Protein AF-E3RZQ3-F1 (afdb_monomer_lite)

Structure (mmCIF, N/CA/C/O backbone):
data_AF-E3RZQ3-F1
#
_entry.id   AF-E3RZQ3-F1
#
loop_
_atom_site.group_PDB
_atom_site.id
_atom_site.type_symbol
_atom_site.label_atom_id
_atom_site.label_alt_id
_atom_site.label_comp_id
_atom_site.label_asym_id
_ato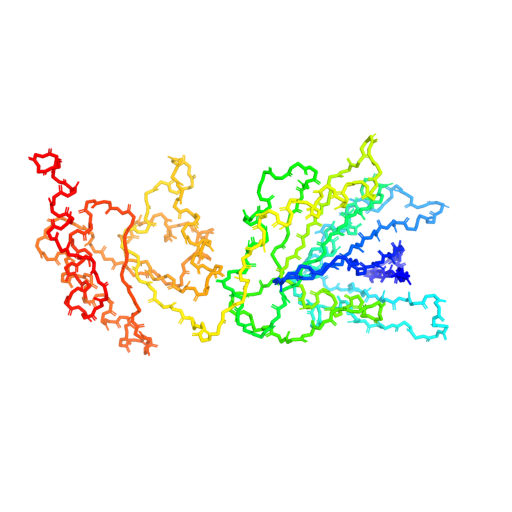m_site.label_entity_id
_atom_site.label_seq_id
_atom_site.pdbx_PDB_ins_code
_atom_site.Cartn_x
_atom_site.Cartn_y
_atom_site.Cartn_z
_atom_site.occupancy
_atom_site.B_iso_or_equiv
_atom_site.auth_seq_id
_atom_site.auth_comp_id
_atom_site.auth_asym_id
_atom_site.auth_atom_id
_atom_site.pdbx_PDB_model_num
ATOM 1 N N . MET A 1 1 ? 20.494 10.652 -20.363 1.00 71.50 1 MET A N 1
ATOM 2 C CA . MET A 1 1 ? 21.302 9.491 -20.793 1.00 71.50 1 MET A CA 1
ATOM 3 C C . MET A 1 1 ? 20.509 8.240 -20.470 1.00 71.50 1 MET A C 1
ATOM 5 O O . MET A 1 1 ? 19.997 8.151 -19.359 1.00 71.50 1 MET A O 1
ATOM 9 N N . SER A 1 2 ? 20.346 7.348 -21.443 1.00 83.44 2 SER A N 1
ATOM 10 C CA . SER A 1 2 ? 19.665 6.059 -21.289 1.00 83.44 2 SER A CA 1
ATOM 11 C C . SER A 1 2 ? 20.692 4.941 -21.147 1.00 83.44 2 SER A C 1
ATOM 13 O O . SER A 1 2 ? 21.721 4.982 -21.816 1.00 83.44 2 SER A O 1
ATOM 15 N N . ARG A 1 3 ? 20.403 3.944 -20.314 1.00 88.06 3 ARG A N 1
ATOM 16 C CA . ARG A 1 3 ? 21.183 2.709 -20.178 1.00 88.06 3 ARG A CA 1
ATOM 17 C C . ARG A 1 3 ? 20.438 1.558 -20.833 1.00 88.06 3 ARG A C 1
ATOM 19 O O . ARG A 1 3 ? 19.211 1.581 -20.873 1.00 88.06 3 ARG A O 1
ATOM 26 N N . THR A 1 4 ? 21.170 0.568 -21.330 1.00 88.69 4 THR A N 1
ATOM 27 C CA . THR A 1 4 ? 20.594 -0.645 -21.919 1.00 88.69 4 THR A CA 1
ATOM 28 C C . THR A 1 4 ? 21.254 -1.869 -21.310 1.00 88.69 4 THR A C 1
ATOM 30 O O . THR A 1 4 ? 22.459 -1.873 -21.102 1.00 88.69 4 THR A O 1
ATOM 33 N N . ALA A 1 5 ? 20.468 -2.903 -21.043 1.00 88.31 5 ALA A N 1
ATOM 34 C CA . ALA A 1 5 ? 20.941 -4.215 -20.632 1.00 88.31 5 ALA A CA 1
ATOM 35 C C . ALA A 1 5 ? 20.107 -5.303 -21.316 1.00 88.31 5 ALA A C 1
ATOM 37 O O . ALA A 1 5 ? 19.123 -5.016 -22.009 1.00 88.31 5 ALA A O 1
ATOM 38 N N . GLN A 1 6 ? 20.497 -6.555 -21.117 1.00 88.00 6 GLN A N 1
ATOM 39 C CA . GLN A 1 6 ? 19.713 -7.716 -21.501 1.00 88.00 6 GLN A CA 1
ATOM 40 C C . GLN A 1 6 ? 19.250 -8.465 -20.256 1.00 88.00 6 GLN A C 1
ATOM 42 O O . GLN A 1 6 ? 20.025 -8.713 -19.334 1.00 88.00 6 GLN A O 1
ATOM 47 N N . ILE A 1 7 ? 17.966 -8.807 -20.231 1.00 84.75 7 ILE A N 1
ATOM 48 C CA . ILE A 1 7 ? 17.411 -9.753 -19.273 1.00 84.75 7 ILE A CA 1
ATOM 49 C C . ILE A 1 7 ? 17.451 -11.116 -19.940 1.00 84.75 7 ILE A C 1
ATOM 51 O O . ILE A 1 7 ? 16.900 -11.286 -21.028 1.00 84.75 7 ILE A O 1
ATOM 55 N N . VAL A 1 8 ? 18.084 -12.075 -19.276 1.00 83.25 8 VAL A N 1
ATOM 56 C CA . VAL A 1 8 ? 18.101 -13.471 -19.705 1.00 83.25 8 VAL A CA 1
ATOM 57 C C . VAL A 1 8 ? 17.352 -14.292 -18.670 1.00 83.25 8 VAL A C 1
ATOM 59 O O . VAL A 1 8 ? 17.696 -14.263 -17.488 1.00 83.25 8 VAL A O 1
ATOM 62 N N . CYS A 1 9 ? 16.314 -14.988 -19.123 1.00 79.75 9 CYS A N 1
ATOM 63 C CA . CYS A 1 9 ? 15.542 -15.933 -18.329 1.00 79.75 9 CYS A CA 1
ATOM 64 C C . CYS A 1 9 ? 15.899 -17.342 -18.795 1.00 79.75 9 CYS A C 1
ATOM 66 O O . CYS A 1 9 ? 15.771 -17.638 -19.986 1.00 79.75 9 CYS A O 1
ATOM 68 N N . ARG A 1 10 ? 16.365 -18.180 -17.868 1.00 77.31 10 ARG A N 1
ATOM 69 C CA . ARG A 1 10 ? 16.630 -19.602 -18.115 1.00 77.31 10 ARG A CA 1
ATOM 70 C C . ARG A 1 10 ? 15.656 -20.441 -17.315 1.00 77.31 10 ARG A C 1
ATOM 72 O O . ARG A 1 10 ? 15.513 -20.206 -16.115 1.00 77.31 10 ARG A O 1
ATOM 79 N N . GLU A 1 11 ? 15.032 -21.393 -17.989 1.00 69.62 11 GLU A N 1
ATOM 80 C CA . GLU A 1 11 ? 14.136 -22.383 -17.405 1.00 69.62 11 GLU A CA 1
ATOM 81 C C . GLU A 1 11 ? 14.826 -23.753 -17.454 1.00 69.62 11 GLU A C 1
ATOM 83 O O . GLU A 1 11 ? 15.178 -24.247 -18.532 1.00 69.62 11 GLU A O 1
ATOM 88 N N . GLU A 1 12 ? 15.076 -24.340 -16.280 1.00 62.81 12 GLU A N 1
ATOM 89 C CA . GLU A 1 12 ? 15.579 -25.712 -16.166 1.00 62.81 12 GLU A CA 1
ATOM 90 C C . GLU A 1 12 ? 14.448 -26.688 -16.517 1.00 62.81 12 GLU A C 1
ATOM 92 O O . GLU A 1 12 ? 13.476 -26.828 -15.780 1.00 62.81 12 GLU A O 1
ATOM 97 N N . GLY A 1 13 ? 14.555 -27.344 -17.674 1.00 55.25 13 GLY A N 1
ATOM 98 C CA . GLY A 1 13 ? 13.592 -28.353 -18.106 1.00 55.25 13 GLY A CA 1
ATOM 99 C C . GLY A 1 13 ? 13.975 -29.752 -17.625 1.00 55.25 13 GLY A C 1
ATOM 100 O O . GLY A 1 13 ? 15.068 -30.226 -17.931 1.00 55.25 13 GLY A O 1
ATOM 101 N N . ASP A 1 14 ? 13.039 -30.463 -16.991 1.00 52.28 14 ASP A N 1
ATOM 102 C CA . ASP A 1 14 ? 13.239 -31.829 -16.470 1.00 52.28 14 ASP A CA 1
ATOM 103 C C . ASP A 1 14 ? 13.495 -32.902 -17.555 1.00 52.28 14 ASP A C 1
ATOM 105 O O . ASP A 1 14 ? 13.777 -34.058 -17.238 1.00 52.28 14 ASP A O 1
ATOM 109 N N . SER A 1 15 ? 13.393 -32.576 -18.852 1.00 53.06 15 SER A N 1
ATOM 110 C CA . SER A 1 15 ? 13.615 -33.564 -19.931 1.00 53.06 15 SER A CA 1
ATOM 111 C C . SER A 1 15 ? 13.873 -33.025 -21.352 1.00 53.06 15 SER A C 1
ATOM 113 O O . SER A 1 15 ? 14.179 -33.827 -22.235 1.00 53.06 15 SER A O 1
ATOM 115 N N . HIS A 1 16 ? 13.813 -31.708 -21.609 1.00 47.91 16 HIS A N 1
ATOM 116 C CA . HIS A 1 16 ? 13.865 -31.148 -22.979 1.00 47.91 16 HIS A CA 1
ATOM 117 C C . HIS A 1 16 ? 14.953 -30.090 -23.260 1.00 47.91 16 HIS A C 1
ATOM 119 O O . HIS A 1 16 ? 14.947 -29.475 -24.325 1.00 47.91 16 HIS A O 1
ATOM 125 N N . GLY A 1 17 ? 15.949 -29.950 -22.382 1.00 58.25 17 GLY A N 1
ATOM 126 C CA . GLY A 1 17 ? 17.032 -28.971 -22.541 1.00 58.25 17 GLY A CA 1
ATOM 127 C C . GLY A 1 17 ? 16.666 -27.588 -21.993 1.00 58.25 17 GLY A C 1
ATOM 128 O O . GLY A 1 17 ? 15.492 -27.268 -21.821 1.00 58.25 17 GLY A O 1
ATOM 129 N N . GLU A 1 18 ? 17.684 -26.788 -21.668 1.00 63.03 18 GLU A N 1
ATOM 130 C CA . GLU A 1 18 ? 17.506 -25.432 -21.134 1.00 63.03 18 GLU A CA 1
ATOM 131 C C . GLU A 1 18 ? 16.805 -24.538 -22.166 1.00 63.03 18 GLU A C 1
ATOM 133 O O . GLU A 1 18 ? 17.290 -24.361 -23.288 1.00 63.03 18 GLU A O 1
ATOM 138 N N . ARG A 1 19 ? 15.667 -23.949 -21.781 1.00 69.81 19 ARG A N 1
ATOM 139 C CA . ARG A 1 19 ? 15.005 -22.909 -22.575 1.00 69.81 19 ARG A CA 1
ATOM 140 C C . ARG A 1 19 ? 15.522 -21.552 -22.124 1.00 69.81 19 ARG A C 1
ATOM 142 O O . ARG A 1 19 ? 15.459 -21.212 -20.944 1.00 69.81 19 ARG A O 1
ATOM 149 N N . GLU A 1 20 ? 16.028 -20.768 -23.072 1.00 78.12 20 GLU A N 1
ATOM 150 C CA . GLU A 1 20 ? 16.541 -19.425 -22.813 1.00 78.12 20 GLU A CA 1
ATOM 151 C C . GLU A 1 20 ? 15.721 -18.386 -23.578 1.00 78.12 20 GLU A C 1
ATOM 153 O O . GLU A 1 20 ? 15.581 -18.452 -24.799 1.00 78.12 20 GLU A O 1
ATOM 158 N N . SER A 1 21 ? 15.203 -17.402 -22.848 1.00 82.69 21 SER A N 1
ATOM 159 C CA . SER A 1 21 ? 14.505 -16.246 -23.409 1.00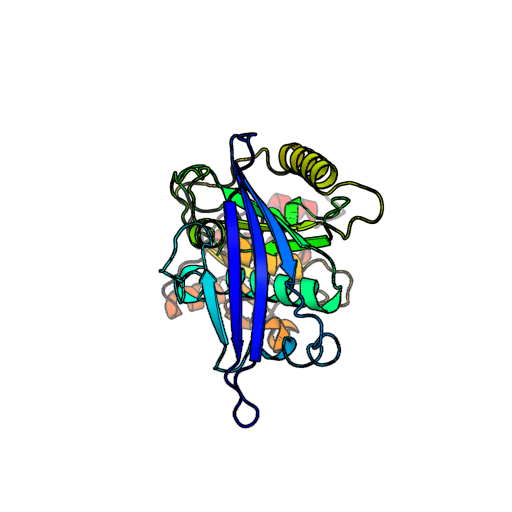 82.69 21 SER A CA 1
ATOM 160 C C . SER A 1 21 ? 15.261 -14.967 -23.076 1.00 82.69 21 SER A C 1
ATOM 162 O O . SER A 1 21 ? 15.804 -14.822 -21.977 1.00 82.69 21 SER A O 1
ATOM 164 N N . ARG A 1 22 ? 15.314 -14.038 -24.036 1.00 88.56 22 ARG A N 1
ATOM 165 C CA . ARG A 1 22 ? 16.082 -12.796 -23.920 1.00 88.56 22 ARG A CA 1
ATOM 166 C C . ARG A 1 22 ? 15.218 -11.579 -24.204 1.00 88.56 22 ARG A C 1
ATOM 168 O O . ARG A 1 22 ? 14.472 -11.546 -25.182 1.00 88.56 22 ARG A O 1
ATOM 175 N N . TRP A 1 23 ? 15.397 -10.542 -23.396 1.00 90.94 23 TRP A N 1
ATOM 176 C CA . TRP A 1 23 ? 14.775 -9.239 -23.599 1.00 90.94 23 TRP A CA 1
ATOM 177 C C . TRP A 1 23 ? 15.826 -8.149 -23.546 1.00 90.94 23 TRP A C 1
ATOM 179 O O . TRP A 1 23 ? 16.722 -8.169 -22.704 1.00 90.94 23 TRP A O 1
ATOM 189 N N . LYS A 1 24 ? 15.690 -7.166 -24.425 1.00 92.25 24 LYS A N 1
ATOM 190 C CA . LYS A 1 24 ? 16.412 -5.907 -24.337 1.00 92.25 24 LYS A CA 1
ATOM 191 C C . LYS A 1 24 ? 15.628 -4.992 -23.409 1.00 92.25 24 LYS A C 1
ATOM 193 O O . LYS A 1 24 ? 14.438 -4.770 -23.617 1.00 92.25 24 LYS A O 1
ATOM 198 N N . ILE A 1 25 ? 16.302 -4.449 -22.406 1.00 93.19 25 ILE A N 1
ATOM 199 C CA . ILE A 1 25 ? 15.734 -3.458 -21.500 1.00 93.19 25 ILE A CA 1
ATOM 200 C C . ILE A 1 25 ? 16.526 -2.164 -21.607 1.00 93.19 25 ILE A C 1
ATOM 202 O O . ILE A 1 25 ? 17.749 -2.163 -21.489 1.00 93.19 25 ILE A O 1
ATOM 206 N N . THR A 1 26 ? 15.830 -1.055 -21.815 1.00 93.81 26 THR A N 1
ATOM 207 C CA . THR A 1 26 ? 16.425 0.280 -21.845 1.00 93.81 26 THR A CA 1
ATOM 208 C C . THR A 1 26 ? 15.738 1.138 -20.800 1.00 93.81 26 THR A C 1
ATOM 210 O O . THR A 1 26 ? 14.514 1.171 -20.755 1.00 93.81 26 THR A O 1
ATOM 213 N N . TRP A 1 27 ? 16.497 1.844 -19.963 1.00 95.00 27 TRP A N 1
ATOM 214 C CA . TRP A 1 27 ? 15.934 2.748 -18.962 1.00 95.00 27 TRP A CA 1
ATOM 215 C C . TRP A 1 27 ? 16.623 4.105 -18.938 1.00 95.00 27 TRP A C 1
ATOM 217 O O . TRP A 1 27 ? 17.801 4.246 -19.268 1.00 95.00 27 TRP A O 1
ATOM 227 N N . SER A 1 28 ? 15.883 5.126 -18.520 1.00 94.94 28 SER A N 1
ATOM 228 C CA . SER A 1 28 ? 16.414 6.461 -18.265 1.00 94.94 28 SER A CA 1
ATOM 229 C C . SER A 1 28 ? 15.700 7.112 -17.088 1.00 94.94 28 SER A C 1
ATOM 231 O O . SER A 1 28 ? 14.509 6.896 -16.874 1.00 94.94 28 SER A O 1
ATOM 233 N N . ILE A 1 29 ? 16.436 7.909 -16.317 1.00 94.62 29 ILE A N 1
ATOM 234 C CA . ILE A 1 29 ? 15.852 8.724 -15.249 1.00 94.62 29 ILE A CA 1
ATOM 235 C C . ILE A 1 29 ? 15.288 9.992 -15.880 1.00 94.62 29 ILE A C 1
ATOM 237 O O . ILE A 1 29 ? 15.979 10.632 -16.681 1.00 94.62 29 ILE A O 1
ATOM 241 N N . ALA A 1 30 ? 14.053 10.349 -15.528 1.00 90.06 30 ALA A N 1
ATOM 242 C CA . ALA A 1 30 ? 13.421 11.553 -16.052 1.00 90.06 30 ALA A CA 1
ATOM 243 C C . ALA A 1 30 ? 14.253 12.795 -15.697 1.00 90.06 30 ALA A C 1
ATOM 245 O O . ALA A 1 30 ? 14.778 12.930 -14.588 1.00 90.06 30 ALA A O 1
ATOM 246 N N . ALA A 1 31 ? 14.395 13.709 -16.659 1.00 83.50 31 ALA A N 1
ATOM 247 C CA . ALA A 1 31 ? 15.141 14.949 -16.452 1.00 83.50 31 ALA A CA 1
ATOM 248 C C . ALA A 1 31 ? 14.389 15.908 -15.518 1.00 83.50 31 ALA A C 1
ATOM 250 O O . ALA A 1 31 ? 15.010 16.638 -14.740 1.00 83.50 31 ALA A O 1
ATOM 251 N N . HIS A 1 32 ? 13.057 15.891 -15.595 1.00 83.88 32 HIS A N 1
ATOM 252 C CA . HIS A 1 32 ? 12.201 16.631 -14.688 1.00 83.88 32 HIS A CA 1
ATOM 253 C C . HIS A 1 32 ? 12.314 16.051 -13.273 1.00 83.88 32 HIS A C 1
ATOM 255 O O . HIS A 1 32 ? 12.306 14.836 -13.075 1.00 83.88 32 HIS A O 1
ATOM 261 N N . LYS A 1 33 ? 12.438 16.935 -12.279 1.00 84.44 33 LYS A N 1
ATOM 262 C CA . LYS A 1 33 ? 12.634 16.572 -10.872 1.00 84.44 33 LYS A CA 1
ATOM 263 C C . LYS A 1 33 ? 11.485 17.114 -10.022 1.00 84.44 33 LYS A C 1
ATOM 265 O O . LYS A 1 33 ? 11.654 18.169 -9.404 1.00 84.44 33 LYS A O 1
ATOM 270 N N . PRO A 1 34 ? 10.352 16.397 -9.958 1.00 88.44 34 PRO A N 1
ATOM 271 C CA . PRO A 1 34 ? 9.255 16.727 -9.060 1.00 88.44 34 PRO A CA 1
ATOM 272 C C . PRO A 1 34 ? 9.730 16.835 -7.612 1.00 88.44 34 PRO A C 1
ATOM 274 O O . PRO A 1 34 ? 10.720 16.214 -7.208 1.00 88.44 34 PRO A O 1
ATOM 277 N N . GLN A 1 35 ? 9.005 17.613 -6.812 1.00 91.62 35 GLN A N 1
ATOM 278 C CA . GLN A 1 35 ? 9.355 17.838 -5.411 1.00 91.62 35 GLN A CA 1
ATOM 279 C C . GLN A 1 35 ? 9.307 16.543 -4.584 1.00 91.62 35 GLN A C 1
ATOM 281 O O . GLN A 1 35 ? 10.210 16.298 -3.789 1.00 91.62 35 GLN A O 1
ATOM 286 N N . PHE A 1 36 ? 8.276 15.714 -4.780 1.00 95.12 36 PHE A N 1
ATOM 287 C CA . PHE A 1 36 ? 7.955 14.599 -3.876 1.00 95.12 36 PHE A CA 1
ATOM 288 C C . PHE A 1 36 ? 8.317 13.210 -4.406 1.00 95.12 36 PHE A C 1
ATOM 290 O O . PHE A 1 36 ? 8.244 12.234 -3.661 1.00 95.12 36 PHE A O 1
ATOM 297 N N . TYR A 1 37 ? 8.689 13.096 -5.680 1.00 95.81 37 TYR A N 1
ATOM 298 C CA . TYR A 1 37 ? 8.974 11.813 -6.315 1.00 95.81 37 TYR A CA 1
ATOM 299 C C . TYR A 1 37 ? 9.988 11.952 -7.452 1.00 95.81 37 TYR A C 1
ATOM 301 O O . TYR A 1 37 ? 10.294 13.050 -7.917 1.00 95.81 37 TYR A O 1
ATOM 309 N N . GLN A 1 38 ? 10.534 10.817 -7.868 1.00 95.75 38 GLN A N 1
ATOM 310 C CA . GLN A 1 38 ? 11.442 10.662 -8.997 1.00 95.75 38 GLN A CA 1
ATOM 311 C C . GLN A 1 38 ? 10.959 9.525 -9.895 1.00 95.75 38 GLN A C 1
ATOM 313 O O . GLN A 1 38 ? 10.261 8.617 -9.438 1.00 95.75 38 GLN A O 1
ATOM 318 N N . LEU A 1 39 ? 11.316 9.605 -11.177 1.00 96.38 39 LEU A N 1
ATOM 319 C CA . LEU A 1 39 ? 10.795 8.731 -12.221 1.00 96.38 39 LEU A CA 1
ATOM 320 C C . LEU A 1 39 ? 11.923 8.055 -12.993 1.00 96.38 39 LEU A C 1
ATOM 322 O O . LEU A 1 39 ? 12.938 8.682 -13.309 1.00 96.38 39 LEU A O 1
ATOM 326 N N . ALA A 1 40 ? 11.697 6.797 -13.354 1.00 96.81 40 ALA A N 1
ATOM 327 C CA . ALA A 1 40 ? 12.511 6.076 -14.318 1.00 96.81 40 ALA A CA 1
ATOM 328 C C . ALA A 1 40 ? 11.607 5.481 -15.396 1.00 96.81 40 ALA A C 1
ATOM 330 O O . ALA A 1 40 ? 10.721 4.682 -15.100 1.00 96.81 40 ALA A O 1
ATOM 331 N N . ASN A 1 41 ? 11.850 5.870 -16.641 1.00 96.19 41 ASN A N 1
ATOM 332 C CA . ASN A 1 41 ? 11.138 5.379 -17.813 1.00 96.19 41 ASN A CA 1
ATOM 333 C C . ASN A 1 41 ? 11.903 4.186 -18.381 1.00 96.19 41 ASN A C 1
ATOM 335 O O . ASN A 1 41 ? 13.120 4.274 -18.565 1.00 96.19 41 ASN A O 1
ATOM 339 N N . ILE A 1 42 ? 11.204 3.080 -18.626 1.00 95.69 42 ILE A N 1
ATOM 340 C CA . ILE A 1 42 ? 11.791 1.809 -19.051 1.00 95.69 42 ILE A CA 1
ATOM 341 C C . ILE A 1 42 ? 11.027 1.277 -20.264 1.00 95.69 42 ILE A C 1
ATOM 343 O O . ILE A 1 42 ? 9.799 1.214 -20.248 1.00 95.69 42 ILE A O 1
ATOM 347 N N . THR A 1 43 ? 11.763 0.844 -21.282 1.00 94.50 43 THR A N 1
ATOM 348 C CA . THR A 1 43 ? 11.244 0.075 -22.416 1.00 94.50 43 THR A CA 1
ATOM 349 C C . THR A 1 43 ? 11.787 -1.345 -22.354 1.00 94.50 43 THR A C 1
ATOM 351 O O . THR A 1 43 ? 12.977 -1.539 -22.095 1.00 94.50 43 THR A O 1
ATOM 354 N N . ILE A 1 44 ? 10.927 -2.329 -22.606 1.00 93.00 44 ILE A N 1
ATOM 355 C CA . ILE A 1 44 ? 11.281 -3.749 -22.662 1.00 93.00 44 ILE A CA 1
ATOM 356 C C . ILE A 1 44 ? 10.842 -4.320 -24.010 1.00 93.00 44 ILE A C 1
ATOM 358 O O . ILE A 1 44 ? 9.689 -4.171 -24.408 1.00 93.00 44 ILE A O 1
ATOM 362 N N . GLU A 1 45 ? 11.766 -4.975 -24.708 1.00 91.50 45 GLU A N 1
ATOM 363 C CA . GLU A 1 45 ? 11.569 -5.538 -26.045 1.00 91.50 45 GLU A CA 1
ATOM 364 C C . GLU A 1 45 ? 12.044 -6.993 -26.060 1.00 91.50 45 GLU A C 1
ATOM 366 O O . GLU A 1 45 ? 13.153 -7.291 -25.611 1.00 91.50 45 GLU A O 1
ATOM 371 N N . ALA A 1 46 ? 11.227 -7.914 -26.573 1.00 87.62 46 ALA A N 1
ATOM 372 C CA . ALA A 1 46 ? 11.645 -9.301 -26.749 1.00 87.62 46 ALA A CA 1
ATOM 373 C C . ALA A 1 46 ? 12.700 -9.387 -27.861 1.00 87.62 46 ALA A C 1
ATOM 375 O O . ALA A 1 46 ? 12.518 -8.841 -28.949 1.00 87.62 46 ALA A O 1
ATOM 376 N N . ILE A 1 47 ? 13.801 -10.090 -27.598 1.00 84.81 47 ILE A N 1
ATOM 377 C CA . ILE A 1 47 ? 14.817 -10.387 -28.607 1.00 84.81 47 ILE A CA 1
ATOM 378 C C . ILE A 1 47 ? 14.405 -11.714 -29.244 1.00 84.81 47 ILE A C 1
ATOM 380 O O . ILE A 1 47 ? 14.738 -12.788 -28.749 1.00 84.81 47 ILE A O 1
ATOM 384 N N . THR A 1 48 ? 13.623 -11.659 -30.320 1.00 66.62 48 THR A N 1
ATOM 385 C CA . THR A 1 48 ? 13.249 -12.871 -31.056 1.00 66.62 48 THR A CA 1
ATOM 386 C C . THR A 1 48 ? 14.476 -13.465 -31.745 1.00 66.62 48 THR A C 1
ATOM 388 O O . THR A 1 48 ? 15.034 -12.844 -32.652 1.00 66.62 48 THR A O 1
ATOM 391 N N . ASN A 1 49 ? 14.854 -14.694 -31.387 1.00 51.09 49 ASN A N 1
ATOM 392 C CA . ASN A 1 49 ? 15.628 -15.540 -32.293 1.00 51.09 49 ASN A CA 1
ATOM 393 C C . ASN A 1 49 ? 14.679 -15.980 -33.415 1.00 51.09 49 ASN A C 1
ATOM 395 O O . ASN A 1 49 ? 13.649 -16.601 -33.149 1.00 51.09 49 ASN A O 1
ATOM 399 N N . ALA A 1 50 ? 14.992 -15.615 -34.659 1.00 34.94 50 ALA A N 1
ATOM 400 C CA . ALA A 1 50 ? 14.222 -15.996 -35.839 1.00 34.94 50 ALA A CA 1
ATOM 401 C C . ALA A 1 50 ? 14.136 -17.534 -35.939 1.00 34.94 50 ALA A C 1
ATOM 403 O O . ALA A 1 50 ? 15.068 -18.175 -36.414 1.00 34.94 50 ALA A O 1
ATOM 404 N N . GLY A 1 51 ? 13.051 -18.129 -35.433 1.00 39.94 51 GLY A N 1
ATOM 405 C CA . GLY A 1 51 ? 12.819 -19.576 -35.495 1.00 39.94 51 GLY A CA 1
ATOM 406 C C . GLY A 1 51 ? 11.947 -20.191 -34.393 1.00 39.94 51 GLY A C 1
ATOM 407 O O . GLY A 1 51 ? 11.474 -21.300 -34.593 1.00 39.94 51 GLY A O 1
ATOM 408 N N . ALA A 1 52 ? 11.696 -19.509 -33.268 1.00 43.72 52 ALA A N 1
ATOM 409 C CA . ALA A 1 52 ? 11.031 -20.115 -32.097 1.00 43.72 52 ALA A CA 1
ATOM 410 C C . ALA A 1 52 ? 9.778 -19.357 -31.605 1.00 43.72 52 ALA A C 1
ATOM 412 O O . ALA A 1 52 ? 9.488 -19.337 -30.412 1.00 43.72 52 ALA A O 1
ATOM 413 N N . ALA A 1 53 ? 9.056 -18.676 -32.500 1.00 40.25 53 ALA A N 1
ATOM 414 C CA . ALA A 1 53 ? 7.951 -17.793 -32.113 1.00 40.25 53 ALA A CA 1
ATOM 415 C C . ALA A 1 53 ? 6.653 -18.521 -31.692 1.00 40.25 53 ALA A C 1
ATOM 417 O O . ALA A 1 53 ? 5.860 -17.923 -30.975 1.00 40.25 53 ALA A O 1
ATOM 418 N N . ASP A 1 54 ? 6.449 -19.787 -32.080 1.00 40.03 54 ASP A N 1
ATOM 419 C CA . ASP A 1 54 ? 5.142 -20.461 -31.933 1.00 40.03 54 ASP A CA 1
ATOM 420 C C . ASP A 1 54 ? 4.972 -21.334 -30.669 1.00 40.03 54 ASP A C 1
ATOM 422 O O . ASP A 1 54 ? 3.848 -21.699 -30.338 1.00 40.03 54 ASP A O 1
ATOM 426 N N . GLU A 1 55 ? 6.033 -21.651 -29.915 1.00 45.81 55 GLU A N 1
ATOM 427 C CA . GLU A 1 55 ? 5.942 -22.594 -28.773 1.00 45.81 55 GLU A CA 1
ATOM 428 C C . GLU A 1 55 ? 6.060 -21.951 -27.376 1.00 45.81 55 GLU A C 1
ATOM 430 O O . GLU A 1 55 ? 5.903 -22.635 -26.366 1.00 45.81 55 GLU A O 1
ATOM 435 N N . LEU A 1 56 ? 6.290 -20.636 -27.272 1.00 47.19 56 LEU A N 1
ATOM 436 C CA . LEU A 1 56 ? 6.561 -19.962 -25.986 1.00 47.19 56 LEU A CA 1
ATOM 437 C C . LEU A 1 56 ? 5.301 -19.598 -25.166 1.00 47.19 56 LEU A C 1
ATOM 439 O O . LEU A 1 56 ? 5.406 -19.015 -24.088 1.00 47.19 56 LEU A O 1
ATOM 443 N N . LEU A 1 57 ? 4.106 -19.890 -25.690 1.00 43.81 57 LEU A N 1
ATOM 444 C CA . LEU A 1 57 ? 2.834 -19.290 -25.264 1.00 43.81 57 LEU A CA 1
ATOM 445 C C . LEU A 1 57 ? 2.180 -19.912 -24.016 1.00 43.81 57 LEU A C 1
ATOM 447 O O . LEU A 1 57 ? 1.239 -19.319 -23.493 1.00 43.81 57 LEU A O 1
ATOM 451 N N . ALA A 1 58 ? 2.644 -21.064 -23.519 1.00 43.03 58 ALA A N 1
ATOM 452 C CA . ALA A 1 58 ? 1.923 -21.806 -22.475 1.00 43.03 58 ALA A CA 1
ATOM 453 C C . ALA A 1 58 ? 2.534 -21.728 -21.061 1.00 43.03 58 ALA A C 1
ATOM 455 O O . ALA A 1 58 ? 1.784 -21.607 -20.094 1.00 43.03 58 ALA A O 1
ATOM 456 N N . ASP A 1 59 ? 3.862 -21.746 -20.909 1.00 45.31 59 ASP A N 1
ATOM 457 C CA . ASP A 1 59 ? 4.472 -22.057 -19.597 1.00 45.31 59 ASP A CA 1
ATOM 458 C C . ASP A 1 59 ? 4.891 -20.851 -18.757 1.00 45.31 59 ASP A C 1
ATOM 460 O O . ASP A 1 59 ? 5.130 -20.963 -17.555 1.00 45.31 59 ASP A O 1
ATOM 464 N N . VAL A 1 60 ? 4.875 -19.647 -19.327 1.00 46.47 60 VAL A N 1
ATOM 465 C CA . VAL A 1 60 ? 5.254 -18.448 -18.574 1.00 46.47 60 VAL A CA 1
ATOM 466 C C . VAL A 1 60 ? 4.218 -18.147 -17.462 1.00 46.47 60 VAL A C 1
ATOM 468 O O . VAL A 1 60 ? 4.541 -17.527 -16.454 1.00 46.47 60 VAL A O 1
ATOM 471 N N . GLY A 1 61 ? 2.979 -18.644 -17.574 1.00 40.19 61 GLY A N 1
ATOM 472 C CA . GLY A 1 61 ? 1.953 -18.543 -16.525 1.00 40.19 61 GLY A CA 1
ATOM 473 C C . GLY A 1 61 ? 2.247 -19.368 -15.260 1.00 40.19 61 GLY A C 1
ATOM 474 O O . GLY A 1 61 ? 1.771 -19.011 -14.181 1.00 40.19 61 GLY A O 1
ATOM 475 N N . ALA A 1 62 ? 3.075 -20.416 -15.355 1.00 40.31 62 ALA A N 1
ATOM 476 C CA . ALA A 1 62 ? 3.469 -21.264 -14.225 1.00 40.31 62 ALA A CA 1
ATOM 477 C C . ALA A 1 62 ? 4.630 -20.679 -13.385 1.00 40.31 62 ALA A C 1
ATOM 479 O O . ALA A 1 62 ? 4.885 -21.144 -12.271 1.00 40.31 62 ALA A O 1
ATOM 480 N N . LEU A 1 63 ? 5.279 -19.598 -13.851 1.00 47.94 63 LEU A N 1
ATOM 481 C CA . LEU A 1 63 ? 6.470 -18.985 -13.230 1.00 47.94 63 LEU A CA 1
ATOM 482 C C . LEU A 1 63 ? 6.280 -18.487 -11.787 1.00 47.94 63 LEU A C 1
ATOM 484 O O . LEU A 1 63 ? 7.251 -18.137 -11.118 1.00 47.94 63 LEU A O 1
ATOM 488 N N . THR A 1 64 ? 5.042 -18.389 -11.302 1.00 42.12 64 THR A N 1
ATOM 489 C CA . THR A 1 64 ? 4.753 -17.864 -9.962 1.00 42.12 64 THR A CA 1
ATOM 490 C C . THR A 1 64 ? 4.808 -18.925 -8.862 1.00 42.12 64 THR A C 1
ATOM 492 O O . THR A 1 64 ? 4.755 -18.552 -7.690 1.00 42.12 64 THR A O 1
ATOM 495 N N . THR A 1 65 ? 4.927 -20.225 -9.187 1.00 40.69 65 THR A N 1
ATOM 496 C CA . THR A 1 65 ? 4.775 -21.290 -8.169 1.00 40.69 65 THR A CA 1
ATOM 497 C C . THR A 1 65 ? 5.755 -22.471 -8.187 1.00 40.69 65 THR A C 1
ATOM 499 O O . THR A 1 65 ? 5.734 -23.225 -7.215 1.00 40.69 65 THR A O 1
ATOM 502 N N . SER A 1 66 ? 6.673 -22.635 -9.148 1.00 37.84 66 SER A N 1
ATOM 503 C CA . SER A 1 66 ? 7.647 -23.745 -9.086 1.00 37.84 66 SER A CA 1
ATOM 504 C C . SER A 1 66 ? 9.080 -23.367 -9.461 1.00 37.84 66 SER A C 1
ATOM 506 O O . SER A 1 66 ? 9.326 -22.546 -10.338 1.00 37.84 66 SER A O 1
ATOM 508 N N . LEU A 1 67 ? 10.014 -23.978 -8.725 1.00 43.12 67 LEU A N 1
ATOM 509 C CA . LEU A 1 67 ? 11.470 -23.876 -8.813 1.00 43.12 67 LEU A CA 1
ATOM 510 C C . LEU A 1 67 ? 12.001 -23.906 -10.259 1.00 43.12 67 LEU A C 1
ATOM 512 O O . LEU A 1 67 ? 11.573 -24.748 -11.036 1.00 43.12 67 LEU A O 1
ATOM 516 N N . GLY A 1 68 ? 12.995 -23.061 -10.568 1.00 51.09 68 GLY A N 1
ATOM 517 C CA . GLY A 1 68 ? 13.880 -23.269 -11.728 1.00 51.09 68 GLY A CA 1
ATOM 518 C C . GLY A 1 68 ? 14.268 -22.028 -12.536 1.00 51.09 68 GLY A C 1
ATOM 519 O O . GLY A 1 68 ? 15.156 -22.115 -13.378 1.00 51.09 68 GLY A O 1
ATOM 520 N N . ILE A 1 69 ? 13.646 -20.866 -12.301 1.00 56.34 69 ILE A N 1
ATOM 521 C CA . ILE A 1 69 ? 13.883 -19.690 -13.152 1.00 56.34 69 ILE A CA 1
ATOM 522 C C . ILE A 1 69 ? 14.988 -18.797 -12.600 1.00 56.34 69 ILE A C 1
ATOM 524 O O . ILE A 1 69 ? 14.856 -18.194 -11.532 1.00 56.34 69 ILE A O 1
ATOM 528 N N . SER A 1 70 ? 16.067 -18.658 -13.372 1.00 64.81 70 SER A N 1
ATOM 529 C CA . SER A 1 70 ? 17.123 -17.687 -13.088 1.00 64.81 70 SER A CA 1
ATOM 530 C C . SER A 1 70 ? 17.003 -16.477 -14.013 1.00 64.81 70 SER A C 1
ATOM 532 O O . SER A 1 70 ? 17.055 -16.600 -15.236 1.00 64.81 70 SER A O 1
ATOM 534 N N . ILE A 1 71 ? 16.839 -15.294 -13.411 1.00 71.44 71 ILE A N 1
ATOM 535 C CA . ILE A 1 71 ? 16.874 -14.009 -14.113 1.00 71.44 71 ILE A CA 1
ATOM 536 C C . ILE A 1 71 ? 18.258 -13.392 -13.898 1.00 71.44 71 ILE A C 1
ATOM 538 O O . ILE A 1 71 ? 18.645 -13.075 -12.767 1.00 71.44 71 ILE A O 1
ATOM 542 N N . SER A 1 72 ? 19.010 -13.217 -14.983 1.00 74.31 72 SER A N 1
ATOM 543 C CA . SER A 1 72 ? 20.295 -12.511 -14.975 1.00 74.31 72 SER A CA 1
ATOM 544 C C . SER A 1 72 ? 20.224 -11.221 -15.780 1.00 74.31 72 SER A C 1
ATOM 546 O O . SER A 1 72 ? 19.565 -11.164 -16.819 1.00 74.31 72 SER A O 1
ATOM 548 N N . LEU A 1 73 ? 20.922 -10.197 -15.287 1.00 78.00 73 LEU A N 1
ATOM 549 C CA . LEU A 1 73 ? 21.121 -8.938 -15.992 1.00 78.00 73 LEU A CA 1
ATOM 550 C C . LEU A 1 73 ? 22.507 -8.950 -16.640 1.00 78.00 73 LEU A C 1
ATOM 552 O O . LEU A 1 73 ? 23.517 -9.101 -15.951 1.00 78.00 73 LEU A O 1
ATOM 556 N N . GLU A 1 74 ? 22.548 -8.797 -17.956 1.00 79.94 74 GLU A N 1
ATOM 557 C CA . GLU A 1 74 ? 23.778 -8.722 -18.742 1.00 79.94 74 GLU A CA 1
ATOM 558 C C . GLU A 1 74 ? 23.929 -7.292 -19.272 1.00 79.94 74 GLU A C 1
ATOM 560 O O . GLU A 1 74 ? 23.077 -6.810 -20.021 1.00 79.94 74 GLU A O 1
ATOM 565 N N . ASP A 1 75 ? 24.981 -6.582 -18.854 1.00 70.88 75 ASP A N 1
ATOM 566 C CA . ASP A 1 75 ? 25.298 -5.248 -19.374 1.00 70.88 75 ASP A CA 1
ATOM 567 C C . ASP A 1 75 ? 26.222 -5.403 -20.599 1.00 70.88 75 ASP A C 1
ATOM 569 O O . ASP A 1 75 ? 27.368 -5.834 -20.445 1.00 70.88 75 ASP A O 1
ATOM 573 N N . PRO A 1 76 ? 25.757 -5.093 -21.823 1.00 57.59 76 PRO A N 1
ATOM 574 C CA . PRO A 1 76 ? 26.564 -5.245 -23.028 1.00 57.59 76 PRO A CA 1
ATOM 575 C C . PRO A 1 76 ? 27.777 -4.300 -23.069 1.00 57.59 76 PRO A C 1
ATOM 577 O O . PRO A 1 76 ? 28.704 -4.559 -23.834 1.00 57.59 76 PRO A O 1
ATOM 580 N N . GLU A 1 77 ? 27.800 -3.231 -22.262 1.00 56.50 77 GLU A N 1
ATOM 581 C CA . GLU A 1 77 ? 28.929 -2.292 -22.182 1.00 56.50 77 GLU A CA 1
ATOM 582 C C . GLU A 1 77 ? 30.003 -2.735 -21.171 1.00 56.50 77 GLU A C 1
ATOM 584 O O . GLU A 1 77 ? 31.147 -2.285 -21.251 1.00 56.50 77 GLU A O 1
ATOM 589 N N . GLN A 1 78 ? 29.677 -3.654 -20.253 1.00 55.72 78 GLN A N 1
ATOM 590 C CA . GLN A 1 78 ? 30.633 -4.282 -19.337 1.00 55.72 78 GLN A CA 1
ATOM 591 C C . GLN A 1 78 ? 30.859 -5.736 -19.750 1.00 55.72 78 GLN A C 1
ATOM 593 O O . GLN A 1 78 ? 30.218 -6.662 -19.257 1.00 55.72 78 GLN A O 1
ATOM 598 N N . THR A 1 79 ? 31.802 -5.954 -20.665 1.00 41.09 79 THR A N 1
ATOM 599 C CA . THR A 1 79 ? 32.243 -7.297 -21.062 1.00 41.09 79 THR A CA 1
ATOM 600 C C . THR A 1 79 ? 32.682 -8.115 -19.839 1.00 41.09 79 THR A C 1
ATOM 602 O O . THR A 1 79 ? 33.801 -7.941 -19.359 1.00 41.09 79 THR A O 1
ATOM 605 N N . GLY A 1 80 ? 31.830 -9.028 -19.355 1.00 45.84 80 GLY A N 1
ATOM 606 C CA . GLY A 1 80 ? 32.257 -10.180 -18.549 1.00 45.84 80 GLY A CA 1
ATOM 607 C C . GLY A 1 80 ? 31.555 -10.457 -17.215 1.00 45.84 80 GLY A C 1
ATOM 608 O O . GLY A 1 80 ? 31.798 -11.525 -16.659 1.00 45.84 80 GLY A O 1
ATOM 609 N N . THR A 1 81 ? 30.679 -9.595 -16.693 1.00 47.81 81 THR A N 1
ATOM 610 C CA . THR A 1 81 ? 29.983 -9.867 -15.415 1.00 47.81 81 THR A CA 1
ATOM 611 C C . THR A 1 81 ? 28.474 -9.754 -15.562 1.00 47.81 81 THR A C 1
ATOM 613 O O . THR A 1 81 ? 27.882 -8.722 -15.267 1.00 47.81 81 THR A O 1
ATOM 616 N N . ALA A 1 82 ? 27.839 -10.845 -15.997 1.00 57.03 82 ALA A N 1
ATOM 617 C CA . ALA A 1 82 ? 26.411 -11.032 -15.778 1.00 57.03 82 ALA A CA 1
ATOM 618 C C . ALA A 1 82 ? 26.153 -11.016 -14.263 1.00 57.03 82 ALA A C 1
ATOM 620 O O . ALA A 1 82 ? 26.633 -11.899 -13.544 1.00 57.03 82 ALA A O 1
ATOM 621 N N . GLU A 1 83 ? 25.408 -10.031 -13.761 1.00 65.19 83 GLU A N 1
ATOM 622 C CA . GLU A 1 83 ? 25.008 -10.009 -12.354 1.00 65.19 83 GLU A CA 1
ATOM 623 C C . GLU A 1 83 ? 23.876 -11.027 -12.159 1.00 65.19 83 GLU A C 1
ATOM 625 O O . GLU A 1 83 ? 22.680 -10.717 -12.227 1.00 65.19 83 GLU A O 1
ATOM 630 N N . ARG A 1 84 ? 24.256 -12.295 -11.962 1.00 63.75 84 ARG A N 1
ATOM 631 C CA . ARG A 1 84 ? 23.307 -13.356 -11.610 1.00 63.75 84 ARG A CA 1
ATOM 632 C C . ARG A 1 84 ? 22.594 -12.980 -10.313 1.00 63.75 84 ARG A C 1
ATOM 634 O O . ARG A 1 84 ? 23.233 -12.693 -9.306 1.00 63.75 84 ARG A O 1
ATOM 641 N N . GLY A 1 85 ? 21.263 -12.998 -10.346 1.00 68.06 85 GLY A N 1
ATOM 642 C CA . GLY A 1 85 ? 20.434 -12.717 -9.176 1.00 68.06 85 GLY A CA 1
ATOM 643 C C . GLY A 1 85 ? 20.192 -11.234 -8.885 1.00 68.06 85 GLY A C 1
ATOM 644 O O . GLY A 1 85 ? 19.496 -10.940 -7.919 1.00 68.06 85 GLY A O 1
ATOM 645 N N . ALA A 1 86 ? 20.664 -10.296 -9.719 1.00 80.44 86 ALA A N 1
ATOM 646 C CA . ALA A 1 86 ? 20.387 -8.864 -9.534 1.00 80.44 86 ALA A CA 1
ATOM 647 C C . ALA A 1 86 ? 18.883 -8.529 -9.498 1.00 80.44 86 ALA A C 1
ATOM 649 O O . ALA A 1 86 ? 18.484 -7.533 -8.898 1.00 80.44 86 ALA A O 1
ATOM 650 N N . LEU A 1 87 ? 18.052 -9.360 -10.132 1.00 84.62 87 LEU A N 1
ATOM 651 C CA . LEU A 1 87 ? 16.596 -9.214 -10.193 1.00 84.62 87 LEU A CA 1
ATOM 652 C C . LEU A 1 87 ? 15.859 -10.313 -9.406 1.00 84.62 87 LEU A C 1
ATOM 654 O O . LEU A 1 87 ? 14.668 -10.512 -9.607 1.00 84.62 87 LEU A O 1
ATOM 658 N N . ALA A 1 88 ? 16.547 -11.040 -8.520 1.00 85.12 88 ALA A N 1
ATOM 659 C CA . ALA A 1 88 ? 15.923 -12.076 -7.698 1.00 85.12 88 ALA A CA 1
ATOM 660 C C . ALA A 1 88 ? 14.955 -11.483 -6.656 1.00 85.12 88 ALA A C 1
ATOM 662 O O . ALA A 1 88 ? 15.116 -10.337 -6.227 1.00 85.12 88 ALA A O 1
ATOM 663 N N . GLU A 1 89 ? 13.996 -12.291 -6.179 1.00 86.00 89 GLU A N 1
ATOM 664 C CA . GLU A 1 89 ? 13.007 -11.886 -5.161 1.00 86.00 89 GLU A CA 1
ATOM 665 C C . GLU A 1 89 ? 13.674 -11.279 -3.919 1.00 86.00 89 GLU A C 1
ATOM 667 O O . GLU A 1 89 ? 13.239 -10.237 -3.437 1.00 86.00 89 GLU A O 1
ATOM 672 N N . GLY A 1 90 ? 14.771 -11.877 -3.443 1.00 86.06 90 GLY A N 1
ATOM 673 C CA . GLY A 1 90 ? 15.520 -11.373 -2.286 1.00 86.06 90 GLY A CA 1
ATOM 674 C C . GLY A 1 90 ? 16.222 -10.026 -2.509 1.00 86.06 90 GLY A C 1
ATOM 675 O O . GLY A 1 90 ? 16.651 -9.408 -1.540 1.00 86.06 90 GLY A O 1
ATOM 676 N N . VAL A 1 91 ? 16.343 -9.564 -3.759 1.00 88.19 91 VAL A N 1
ATOM 677 C CA . VAL A 1 91 ? 17.012 -8.302 -4.114 1.00 88.19 91 VAL A CA 1
ATOM 678 C C . VAL A 1 91 ? 16.007 -7.194 -4.405 1.00 88.19 91 VAL A C 1
ATOM 680 O O . VAL A 1 91 ? 16.134 -6.103 -3.851 1.00 88.19 91 VAL A O 1
ATOM 683 N N . ILE A 1 92 ? 15.029 -7.451 -5.277 1.00 89.50 92 ILE A N 1
ATOM 684 C CA . ILE A 1 92 ? 14.064 -6.427 -5.717 1.00 89.50 92 ILE A CA 1
ATOM 685 C C . ILE A 1 92 ? 12.708 -6.517 -5.011 1.00 89.50 92 ILE A C 1
ATOM 687 O O . ILE A 1 92 ? 11.909 -5.592 -5.125 1.00 89.50 92 ILE A O 1
ATOM 691 N N . GLY A 1 93 ? 12.456 -7.597 -4.268 1.00 90.06 93 GLY A N 1
ATOM 692 C CA . GLY A 1 93 ? 11.188 -7.872 -3.600 1.00 90.06 93 GLY A CA 1
ATOM 693 C C . GLY A 1 93 ? 10.193 -8.632 -4.481 1.00 90.06 93 GLY A C 1
ATOM 694 O O . GLY A 1 93 ? 10.193 -8.526 -5.709 1.00 90.06 93 GLY A O 1
ATOM 695 N N . ARG A 1 94 ? 9.295 -9.387 -3.835 1.00 90.69 94 ARG A N 1
ATOM 696 C CA . ARG A 1 94 ? 8.297 -10.238 -4.506 1.00 90.69 94 ARG A CA 1
ATOM 697 C C . ARG A 1 94 ? 7.373 -9.462 -5.441 1.00 90.69 94 ARG A C 1
ATOM 699 O O . ARG A 1 94 ? 7.102 -9.923 -6.544 1.00 90.69 94 ARG A O 1
ATOM 706 N N . ARG A 1 95 ? 6.888 -8.289 -5.016 1.00 92.56 95 ARG A N 1
ATOM 707 C CA . ARG A 1 95 ? 5.954 -7.468 -5.812 1.00 92.56 95 ARG A CA 1
ATOM 708 C C . ARG A 1 95 ? 6.606 -6.949 -7.089 1.00 92.56 95 ARG A C 1
ATOM 710 O O . ARG A 1 95 ? 6.023 -7.070 -8.162 1.00 92.56 95 ARG A O 1
ATOM 717 N N . SER A 1 96 ? 7.828 -6.432 -6.974 1.00 93.81 96 SER A N 1
ATOM 718 C CA . SER A 1 96 ? 8.611 -5.947 -8.113 1.00 93.81 96 SER A CA 1
ATOM 719 C C . SER A 1 96 ? 8.967 -7.070 -9.078 1.00 93.81 96 SER A C 1
ATOM 721 O O . SER A 1 96 ? 8.845 -6.883 -10.285 1.00 93.81 96 SER A O 1
ATOM 723 N N . LEU A 1 97 ? 9.337 -8.247 -8.561 1.00 91.25 97 LEU A N 1
ATOM 724 C CA . LEU A 1 97 ? 9.580 -9.424 -9.393 1.00 91.25 97 LEU A CA 1
ATOM 725 C C . LEU A 1 97 ? 8.310 -9.873 -10.125 1.00 91.25 97 LEU A C 1
ATOM 727 O O . LEU A 1 97 ? 8.354 -10.067 -11.335 1.00 91.25 97 LEU A O 1
ATOM 731 N N . GLY A 1 98 ? 7.180 -9.989 -9.423 1.00 91.12 98 GLY A N 1
ATOM 732 C CA . GLY A 1 98 ? 5.904 -10.378 -10.030 1.00 91.12 98 GLY A CA 1
ATOM 733 C C . GLY A 1 98 ? 5.473 -9.422 -11.143 1.00 91.12 98 GLY A C 1
ATOM 734 O O . GLY A 1 98 ? 5.096 -9.867 -12.223 1.00 91.12 98 GLY A O 1
ATOM 735 N N . PHE A 1 99 ? 5.610 -8.112 -10.921 1.00 93.31 99 PHE A N 1
ATOM 736 C CA . PHE A 1 99 ? 5.332 -7.108 -11.948 1.00 93.31 99 PHE A CA 1
ATOM 737 C C . PHE A 1 99 ? 6.294 -7.203 -13.141 1.00 93.31 99 PHE A C 1
ATOM 739 O O . PHE A 1 99 ? 5.858 -7.129 -14.285 1.00 93.31 99 PHE A O 1
ATOM 746 N N . LEU A 1 100 ? 7.596 -7.399 -12.899 1.00 92.62 100 LEU A N 1
ATOM 747 C CA . LEU A 1 100 ? 8.572 -7.580 -13.974 1.00 92.62 100 LEU A CA 1
ATOM 748 C C . LEU A 1 100 ? 8.233 -8.806 -14.833 1.00 92.62 100 LEU A C 1
ATOM 750 O O . LEU A 1 100 ? 8.219 -8.704 -16.057 1.00 92.62 100 LEU A O 1
ATOM 754 N N . VAL A 1 101 ? 7.929 -9.940 -14.201 1.00 90.12 101 VAL A N 1
ATOM 755 C CA . VAL A 1 101 ? 7.558 -11.184 -14.889 1.00 90.12 101 VAL A CA 1
ATOM 756 C C . VAL A 1 101 ? 6.306 -10.995 -15.750 1.00 90.12 101 VAL A C 1
ATOM 758 O O . VAL A 1 101 ? 6.320 -11.382 -16.918 1.00 90.12 101 VAL A O 1
ATOM 761 N N . ASP A 1 102 ? 5.274 -10.330 -15.225 1.00 91.00 102 ASP A N 1
ATOM 762 C CA . ASP A 1 102 ? 4.055 -9.987 -15.975 1.00 91.00 102 ASP A CA 1
ATOM 763 C C . ASP A 1 102 ? 4.363 -9.144 -17.231 1.00 91.00 102 ASP A C 1
ATOM 765 O O . ASP A 1 102 ? 3.829 -9.387 -18.315 1.00 91.00 102 ASP A O 1
ATOM 769 N N . ILE A 1 103 ? 5.304 -8.198 -17.152 1.00 90.75 103 ILE A N 1
ATOM 770 C CA . ILE A 1 103 ? 5.709 -7.411 -18.328 1.00 90.75 103 ILE A CA 1
ATOM 771 C C . ILE A 1 103 ? 6.459 -8.265 -19.357 1.00 90.75 103 ILE A C 1
ATOM 773 O O . ILE A 1 103 ? 6.224 -8.126 -20.562 1.00 90.75 103 ILE A O 1
ATOM 777 N N . LEU A 1 104 ? 7.365 -9.145 -18.919 1.00 89.88 104 LEU A N 1
ATOM 778 C CA . LEU A 1 104 ? 8.122 -10.026 -19.818 1.00 89.88 104 LEU A CA 1
ATOM 779 C C . LEU A 1 104 ? 7.185 -10.994 -20.560 1.00 89.88 104 LEU A C 1
ATOM 781 O O . LEU A 1 104 ? 7.295 -11.154 -21.781 1.00 89.88 104 LEU A O 1
ATOM 785 N N . GLN A 1 105 ? 6.205 -11.558 -19.847 1.00 85.50 105 GLN A N 1
ATOM 786 C CA . GLN A 1 105 ? 5.103 -12.343 -20.414 1.00 85.50 105 GLN A CA 1
ATOM 787 C C . GLN A 1 105 ? 4.354 -11.551 -21.479 1.00 85.50 105 GLN A C 1
ATOM 789 O O . GLN A 1 105 ? 4.150 -12.015 -22.603 1.00 85.50 105 GLN A O 1
ATOM 794 N N . ARG A 1 106 ? 3.972 -10.319 -21.149 1.00 86.88 106 ARG A N 1
ATOM 795 C CA . ARG A 1 106 ? 3.192 -9.479 -22.049 1.00 86.88 106 ARG A CA 1
ATOM 796 C C . ARG A 1 106 ? 3.949 -9.085 -23.313 1.00 86.88 106 ARG A C 1
ATOM 798 O O . ARG A 1 106 ? 3.380 -9.100 -24.401 1.00 86.88 106 ARG A O 1
ATOM 805 N N . THR A 1 107 ? 5.240 -8.789 -23.187 1.00 86.00 107 THR A N 1
ATOM 806 C CA . THR A 1 107 ? 6.119 -8.492 -24.332 1.00 86.00 107 THR A CA 1
ATOM 807 C C . THR A 1 107 ? 6.168 -9.673 -25.305 1.00 86.00 107 THR A C 1
ATOM 809 O O . THR A 1 107 ? 6.177 -9.489 -26.519 1.00 86.00 107 THR A O 1
ATOM 812 N N . THR A 1 108 ? 6.157 -10.893 -24.766 1.00 83.50 108 THR A N 1
ATOM 813 C CA . THR A 1 108 ? 6.208 -12.131 -25.548 1.00 83.50 108 THR A CA 1
ATOM 814 C C . THR A 1 108 ? 4.873 -12.422 -26.229 1.00 83.50 108 THR A C 1
ATOM 816 O O . THR A 1 108 ? 4.845 -12.677 -27.424 1.00 83.50 108 THR A O 1
ATOM 819 N N . THR A 1 109 ? 3.763 -12.326 -25.493 1.00 81.88 109 THR A N 1
ATOM 820 C CA . THR A 1 109 ? 2.411 -12.641 -25.999 1.00 81.88 109 THR A CA 1
ATOM 821 C C . THR A 1 109 ? 1.893 -11.630 -27.020 1.00 81.88 109 THR A C 1
ATOM 823 O O . THR A 1 109 ? 1.178 -11.996 -27.946 1.00 81.88 109 THR A O 1
ATOM 826 N N . THR A 1 110 ? 2.241 -10.352 -26.863 1.00 81.88 110 THR A N 1
ATOM 827 C CA . THR A 1 110 ? 1.807 -9.285 -27.783 1.00 81.88 110 THR A CA 1
ATOM 828 C C . THR A 1 110 ? 2.778 -9.055 -28.937 1.00 81.88 110 THR A C 1
ATOM 830 O O . THR A 1 110 ? 2.438 -8.342 -29.878 1.00 81.88 110 THR A O 1
ATOM 833 N N . HIS A 1 111 ? 3.992 -9.614 -28.853 1.00 81.44 111 HIS A N 1
ATOM 834 C CA . HIS A 1 111 ? 5.118 -9.315 -29.742 1.00 81.44 111 HIS A CA 1
ATOM 835 C C . HIS A 1 111 ? 5.396 -7.808 -29.903 1.00 81.44 111 HIS A C 1
ATOM 837 O O . HIS A 1 111 ? 5.925 -7.369 -30.925 1.00 81.44 111 HIS A O 1
ATOM 843 N N . ALA A 1 112 ? 5.039 -7.006 -28.896 1.00 84.88 112 ALA A N 1
ATOM 844 C CA . ALA A 1 112 ? 5.156 -5.556 -28.920 1.00 84.88 112 ALA A CA 1
ATOM 845 C C . ALA A 1 112 ? 6.010 -5.049 -27.745 1.00 84.88 112 ALA A C 1
ATOM 847 O O . ALA A 1 112 ? 5.864 -5.553 -26.622 1.00 84.88 112 ALA A O 1
ATOM 848 N N . PRO A 1 113 ? 6.859 -4.024 -27.967 1.00 89.06 113 PRO A N 1
ATOM 849 C CA . PRO A 1 113 ? 7.572 -3.338 -26.898 1.00 89.06 113 PRO A CA 1
ATOM 850 C C . PRO A 1 113 ? 6.631 -2.877 -25.785 1.00 89.06 113 PRO A C 1
ATOM 852 O O . PRO A 1 113 ? 5.554 -2.343 -26.049 1.00 89.06 113 PRO A O 1
ATOM 855 N N . GLN A 1 114 ? 7.058 -3.045 -24.537 1.00 91.81 114 GLN A N 1
ATOM 856 C CA . GLN A 1 114 ? 6.335 -2.559 -23.366 1.00 91.81 114 GLN A CA 1
ATOM 857 C C . GLN A 1 114 ? 7.025 -1.311 -22.823 1.00 91.81 114 GLN A C 1
ATOM 859 O O . GLN A 1 114 ? 8.243 -1.301 -22.653 1.00 91.81 114 GLN A O 1
ATOM 864 N N . ALA A 1 115 ? 6.245 -0.274 -22.522 1.00 94.31 115 ALA A N 1
ATOM 865 C CA . ALA A 1 115 ? 6.726 0.949 -21.890 1.00 94.31 115 ALA A CA 1
ATOM 866 C C . ALA A 1 115 ? 6.170 1.051 -20.468 1.00 94.31 115 ALA A C 1
ATOM 868 O O . ALA A 1 115 ? 4.958 0.957 -20.251 1.00 94.31 115 ALA A O 1
ATOM 869 N N . ILE A 1 116 ? 7.060 1.247 -19.499 1.00 96.12 116 ILE A N 1
ATOM 870 C CA . ILE A 1 116 ? 6.706 1.397 -18.090 1.00 96.12 116 ILE A CA 1
ATOM 871 C C . ILE A 1 116 ? 7.400 2.610 -17.473 1.00 96.12 116 ILE A C 1
ATOM 873 O O . ILE A 1 116 ? 8.443 3.067 -17.945 1.00 96.12 116 ILE A O 1
ATOM 877 N N . THR A 1 117 ? 6.844 3.093 -16.370 1.00 97.50 117 THR A N 1
ATOM 878 C CA . THR A 1 117 ? 7.448 4.121 -15.525 1.00 97.50 117 THR A CA 1
ATOM 879 C C . THR A 1 117 ? 7.468 3.628 -14.085 1.00 97.50 117 THR A C 1
ATOM 881 O O . THR A 1 117 ? 6.426 3.289 -13.524 1.00 97.50 117 THR A O 1
ATOM 884 N N . LEU A 1 118 ? 8.656 3.587 -13.483 1.00 98.06 118 LEU A N 1
ATOM 885 C CA . LEU A 1 118 ? 8.838 3.358 -12.052 1.00 98.06 118 LEU A CA 1
ATOM 886 C C . LEU A 1 118 ? 8.821 4.691 -11.311 1.00 98.06 118 LEU A C 1
ATOM 888 O O . LEU A 1 118 ? 9.386 5.679 -11.784 1.00 98.06 118 LEU A O 1
ATOM 892 N N . ILE A 1 119 ? 8.206 4.693 -10.132 1.00 97.62 119 ILE A N 1
ATOM 893 C CA . ILE A 1 119 ? 8.040 5.878 -9.294 1.00 97.62 119 ILE A CA 1
ATOM 894 C C . ILE A 1 119 ? 8.610 5.583 -7.919 1.00 97.62 119 ILE A C 1
ATOM 896 O O . ILE A 1 119 ? 8.135 4.672 -7.240 1.00 97.62 119 ILE A O 1
ATOM 900 N N . ALA A 1 120 ? 9.582 6.381 -7.487 1.00 96.56 120 ALA A N 1
ATOM 901 C CA . ALA A 1 120 ? 10.083 6.360 -6.119 1.00 96.56 120 ALA A CA 1
ATOM 902 C C . ALA A 1 120 ? 9.768 7.681 -5.407 1.00 96.56 120 ALA A C 1
ATOM 904 O O . ALA A 1 120 ? 9.908 8.748 -6.013 1.00 96.56 120 ALA A O 1
ATOM 905 N N . PRO A 1 121 ? 9.370 7.645 -4.126 1.00 96.25 121 PRO A N 1
ATOM 906 C CA . PRO A 1 121 ? 9.292 8.839 -3.303 1.00 96.25 121 PRO A CA 1
ATOM 907 C C . PRO A 1 121 ? 10.662 9.510 -3.173 1.00 96.25 121 PRO A C 1
ATOM 909 O O . PRO A 1 121 ? 11.699 8.849 -3.211 1.00 96.25 121 PRO A O 1
ATOM 912 N N . ARG A 1 122 ? 10.665 10.830 -2.990 1.00 93.75 122 ARG A N 1
ATOM 913 C CA . ARG A 1 122 ? 11.851 11.598 -2.600 1.00 93.75 122 ARG A CA 1
ATOM 914 C C . ARG A 1 122 ? 11.687 12.062 -1.165 1.00 93.75 122 ARG A C 1
ATOM 916 O O . ARG A 1 122 ? 10.613 12.536 -0.795 1.00 93.75 122 ARG A O 1
ATOM 923 N N . GLY A 1 123 ? 12.756 11.977 -0.389 1.00 92.38 123 GLY A N 1
ATOM 924 C CA . GLY A 1 123 ? 12.741 12.360 1.014 1.00 92.38 123 GLY A CA 1
ATOM 925 C C . GLY A 1 123 ? 13.125 11.207 1.934 1.00 92.38 123 GLY A C 1
ATOM 926 O O . GLY A 1 123 ? 13.352 10.074 1.507 1.00 92.38 123 GLY A O 1
ATOM 927 N N . HIS A 1 124 ? 13.094 11.509 3.225 1.00 95.00 124 HIS A N 1
ATOM 928 C CA . HIS A 1 124 ? 13.226 10.541 4.297 1.00 95.00 124 HIS A CA 1
ATOM 929 C C . HIS A 1 124 ? 11.896 10.384 5.040 1.00 95.00 124 HIS A C 1
ATOM 931 O O . HIS A 1 124 ? 11.314 11.365 5.507 1.00 95.00 124 HIS A O 1
ATOM 937 N N . GLY A 1 125 ? 11.424 9.147 5.183 1.00 96.81 125 GLY A N 1
ATOM 938 C CA . GLY A 1 125 ? 10.212 8.842 5.940 1.00 96.81 125 GLY A CA 1
ATOM 939 C C . GLY A 1 125 ? 9.517 7.568 5.480 1.00 96.81 125 GLY A C 1
ATOM 940 O O . GLY A 1 125 ? 9.938 6.909 4.533 1.00 96.81 125 GLY A O 1
ATOM 941 N N . ASN A 1 126 ? 8.442 7.208 6.169 1.00 97.81 126 ASN A N 1
ATOM 942 C CA . ASN A 1 126 ? 7.617 6.064 5.808 1.00 97.81 126 ASN A CA 1
ATOM 943 C C . ASN A 1 126 ? 6.620 6.473 4.727 1.00 97.81 126 ASN A C 1
ATOM 945 O O . ASN A 1 126 ? 6.056 7.569 4.783 1.00 97.81 126 ASN A O 1
ATOM 949 N N . ILE A 1 127 ? 6.368 5.589 3.764 1.00 97.56 127 ILE A N 1
ATOM 950 C CA . ILE A 1 127 ? 5.342 5.847 2.761 1.00 97.56 127 ILE A CA 1
ATOM 951 C C . ILE A 1 127 ? 3.975 5.995 3.423 1.00 97.56 127 ILE A C 1
ATOM 953 O O . ILE A 1 127 ? 3.567 5.163 4.235 1.00 97.56 127 ILE A O 1
ATOM 957 N N . MET A 1 128 ? 3.270 7.073 3.076 1.00 96.06 128 MET A N 1
ATOM 958 C CA . MET A 1 128 ? 1.986 7.393 3.698 1.00 96.06 128 MET A CA 1
ATOM 959 C C . MET A 1 128 ? 0.919 6.340 3.399 1.00 96.06 128 MET A C 1
ATOM 961 O O . MET A 1 128 ? 0.016 6.125 4.201 1.00 96.06 128 MET A O 1
ATOM 965 N N . ARG A 1 129 ? 1.013 5.722 2.218 1.00 96.56 129 ARG A N 1
ATOM 966 C CA . ARG A 1 129 ? 0.068 4.748 1.687 1.00 96.56 129 ARG A CA 1
ATOM 967 C C . ARG A 1 129 ? 0.750 3.949 0.576 1.00 96.56 129 ARG A C 1
ATOM 969 O O . ARG A 1 129 ? 1.205 4.540 -0.400 1.00 96.56 129 ARG A O 1
ATOM 976 N N . ALA A 1 130 ? 0.831 2.628 0.720 1.00 97.38 130 ALA A N 1
ATOM 977 C CA . ALA A 1 130 ? 1.601 1.777 -0.194 1.00 97.38 130 ALA A CA 1
ATOM 978 C C . ALA A 1 130 ? 1.105 1.841 -1.653 1.00 97.38 130 ALA A C 1
ATOM 980 O O . ALA A 1 130 ? 1.902 1.947 -2.579 1.00 97.38 130 ALA A O 1
ATOM 981 N N . ASP A 1 131 ? -0.212 1.851 -1.861 1.00 96.75 131 ASP A N 1
ATOM 982 C CA . ASP A 1 131 ? -0.875 1.854 -3.174 1.00 96.75 131 ASP A CA 1
ATOM 983 C C . ASP A 1 131 ? -1.147 3.270 -3.720 1.00 96.75 131 ASP A C 1
ATOM 985 O O . ASP A 1 131 ? -1.981 3.444 -4.613 1.00 96.75 131 ASP A O 1
ATOM 989 N N . ILE A 1 132 ? -0.463 4.304 -3.202 1.00 96.38 132 ILE A N 1
ATOM 990 C CA . ILE A 1 132 ? -0.741 5.708 -3.554 1.00 96.38 132 ILE A CA 1
ATOM 991 C C . ILE A 1 132 ? -0.653 5.966 -5.062 1.00 96.38 132 ILE A C 1
ATOM 993 O O . ILE A 1 132 ? -1.491 6.684 -5.606 1.00 96.38 132 ILE A O 1
ATOM 997 N N . VAL A 1 133 ? 0.311 5.343 -5.750 1.00 96.31 133 VAL A N 1
ATOM 998 C CA . VAL A 1 133 ? 0.463 5.450 -7.208 1.00 96.31 133 VAL A CA 1
ATOM 999 C C . VAL A 1 133 ? -0.752 4.848 -7.907 1.00 96.31 133 VAL A C 1
ATOM 1001 O O . VAL A 1 133 ? -1.414 5.539 -8.678 1.00 96.31 133 VAL A O 1
ATOM 1004 N N . SER A 1 134 ? -1.094 3.598 -7.589 1.00 94.94 134 SER A N 1
ATOM 1005 C CA . SER A 1 134 ? -2.226 2.893 -8.193 1.00 94.94 134 SER A CA 1
ATOM 1006 C C . SER A 1 134 ? -3.550 3.628 -7.990 1.00 94.94 134 SER A C 1
ATOM 1008 O O . SER A 1 134 ? -4.307 3.800 -8.941 1.00 94.94 134 SER A O 1
ATOM 1010 N N . LYS A 1 135 ? -3.819 4.131 -6.777 1.00 94.44 135 LYS A N 1
ATOM 1011 C CA . LYS A 1 135 ? -5.063 4.862 -6.488 1.00 94.44 135 LYS A CA 1
ATOM 1012 C C . LYS A 1 135 ? -5.125 6.217 -7.195 1.00 94.44 135 LYS A C 1
ATOM 1014 O O . LYS A 1 135 ? -6.200 6.631 -7.612 1.00 94.44 135 LYS A O 1
ATOM 1019 N N . ARG A 1 136 ? -3.999 6.924 -7.342 1.00 95.25 136 ARG A N 1
ATOM 1020 C CA . ARG A 1 136 ? -3.968 8.249 -7.989 1.00 95.25 136 ARG A CA 1
ATOM 1021 C C . ARG A 1 136 ? -3.992 8.175 -9.510 1.00 95.25 136 ARG A C 1
ATOM 1023 O O . ARG A 1 136 ? -4.480 9.110 -10.142 1.00 95.25 136 ARG A O 1
ATOM 1030 N N . MET A 1 137 ? -3.491 7.085 -10.079 1.00 95.62 137 MET A N 1
ATOM 1031 C CA . MET A 1 137 ? -3.462 6.832 -11.522 1.00 95.62 137 MET A CA 1
ATOM 1032 C C . MET A 1 137 ? -4.701 6.093 -12.033 1.00 95.62 137 MET A C 1
ATOM 1034 O O . MET A 1 137 ? -4.750 5.714 -13.200 1.00 95.62 137 MET A O 1
ATOM 1038 N N . HIS A 1 138 ? -5.703 5.896 -11.174 1.00 90.69 138 HIS A N 1
ATOM 1039 C CA . HIS A 1 138 ? -7.003 5.411 -11.608 1.00 90.69 138 HIS A CA 1
ATOM 1040 C C . HIS A 1 138 ? -7.607 6.383 -12.635 1.00 90.69 138 HIS A C 1
ATOM 1042 O O . HIS A 1 138 ? -7.495 7.608 -12.481 1.00 90.69 138 HIS A O 1
ATOM 1048 N N . ASP A 1 139 ? -8.196 5.819 -13.688 1.00 90.00 139 ASP A N 1
ATOM 1049 C CA . ASP A 1 139 ? -8.830 6.534 -14.803 1.00 90.00 139 ASP A CA 1
ATOM 1050 C C . ASP A 1 139 ? -7.914 7.518 -15.552 1.00 90.00 139 ASP A C 1
ATOM 1052 O O . ASP A 1 139 ? -8.369 8.537 -16.073 1.00 90.00 139 ASP A O 1
ATOM 1056 N N . VAL A 1 140 ? -6.602 7.264 -15.580 1.00 92.50 140 VAL A N 1
ATOM 1057 C CA . VAL A 1 140 ? -5.677 8.041 -16.414 1.00 92.50 140 VAL A CA 1
ATOM 1058 C C . VAL A 1 140 ? -5.633 7.457 -17.823 1.00 92.50 140 VAL A C 1
ATOM 1060 O O . VAL A 1 140 ? -5.280 6.293 -18.013 1.00 92.50 140 VAL A O 1
ATOM 1063 N N . ASP A 1 141 ? -5.917 8.295 -18.819 1.00 86.19 141 ASP A N 1
ATOM 1064 C CA . ASP A 1 141 ? -5.759 7.934 -20.227 1.00 86.19 141 ASP A CA 1
ATOM 1065 C C . ASP A 1 141 ? -4.315 7.492 -20.521 1.00 86.19 141 ASP A C 1
ATOM 1067 O O . ASP A 1 141 ? -3.348 8.086 -20.041 1.00 86.19 141 ASP A O 1
ATOM 1071 N N . ASN A 1 142 ? -4.158 6.460 -21.350 1.00 87.69 142 ASN A N 1
ATOM 1072 C CA . ASN A 1 142 ? -2.880 5.815 -21.684 1.00 87.69 142 ASN A CA 1
ATOM 1073 C C . ASN A 1 142 ? -2.199 5.040 -20.540 1.00 87.69 142 ASN A C 1
ATOM 1075 O O . ASN A 1 142 ? -1.118 4.492 -20.767 1.00 87.69 142 ASN A O 1
ATOM 1079 N N . VAL A 1 143 ? -2.804 4.921 -19.353 1.00 93.44 143 VAL A N 1
ATOM 1080 C CA . VAL A 1 143 ? -2.367 3.971 -18.318 1.00 93.44 143 VAL A CA 1
ATOM 1081 C C . VAL A 1 143 ? -3.151 2.678 -18.475 1.00 93.44 143 VAL A C 1
ATOM 1083 O O . VAL A 1 143 ? -4.367 2.651 -18.346 1.00 93.44 143 VAL A O 1
ATOM 1086 N N . GLU A 1 144 ? -2.445 1.589 -18.756 1.00 92.75 144 GLU A N 1
ATOM 1087 C CA . GLU A 1 144 ? -3.073 0.274 -18.881 1.00 92.75 144 GLU A CA 1
ATOM 1088 C C . GLU A 1 144 ? -3.175 -0.445 -17.542 1.00 92.75 144 GLU A C 1
ATOM 1090 O O . GLU A 1 144 ? -4.193 -1.043 -17.211 1.00 92.75 144 GLU A O 1
ATOM 1095 N N . ALA A 1 145 ? -2.083 -0.419 -16.784 1.00 94.25 145 ALA A N 1
ATOM 1096 C CA . ALA A 1 145 ? -1.987 -1.114 -15.517 1.00 94.25 145 ALA A CA 1
ATOM 1097 C C . ALA A 1 145 ? -1.073 -0.348 -14.569 1.00 94.25 145 ALA A C 1
ATOM 1099 O O . ALA A 1 145 ? -0.157 0.368 -14.980 1.00 94.25 145 ALA A O 1
ATOM 1100 N N . THR A 1 146 ? -1.302 -0.543 -13.277 1.00 96.56 146 THR A N 1
ATOM 1101 C CA . THR A 1 146 ? -0.412 -0.052 -12.230 1.00 96.56 146 THR A CA 1
ATOM 1102 C C . THR A 1 146 ? -0.077 -1.182 -11.277 1.00 96.56 146 THR A C 1
ATOM 1104 O O . THR A 1 146 ? -0.875 -2.100 -11.091 1.00 96.56 146 THR A O 1
ATOM 1107 N N . ALA A 1 147 ? 1.090 -1.099 -10.652 1.00 96.38 147 ALA A N 1
ATOM 1108 C CA . ALA A 1 147 ? 1.505 -2.026 -9.616 1.00 96.38 147 ALA A CA 1
ATOM 1109 C C . ALA A 1 147 ? 1.927 -1.267 -8.361 1.00 96.38 147 ALA A C 1
ATOM 1111 O O . ALA A 1 147 ? 2.676 -0.289 -8.419 1.00 96.38 147 ALA A O 1
ATOM 1112 N N . THR A 1 148 ? 1.456 -1.760 -7.219 1.00 97.06 148 THR A N 1
ATOM 1113 C CA . THR A 1 148 ? 1.948 -1.360 -5.901 1.00 97.06 148 THR A CA 1
ATOM 1114 C C . THR A 1 148 ? 3.198 -2.168 -5.593 1.00 97.06 148 THR A C 1
ATOM 1116 O O . THR A 1 148 ? 3.123 -3.392 -5.473 1.00 97.06 148 THR A O 1
ATOM 1119 N N . LEU A 1 149 ? 4.339 -1.488 -5.492 1.00 97.06 149 LEU A N 1
ATOM 1120 C CA . LEU A 1 149 ? 5.633 -2.114 -5.211 1.00 97.06 149 LEU A CA 1
ATOM 1121 C C . LEU A 1 149 ? 6.058 -1.915 -3.755 1.00 97.06 149 LEU A C 1
ATOM 1123 O O . LEU A 1 149 ? 6.737 -2.774 -3.200 1.00 97.06 149 LEU A O 1
ATOM 1127 N N . ALA A 1 150 ? 5.608 -0.823 -3.133 1.00 96.94 150 ALA A N 1
ATOM 1128 C CA . ALA A 1 150 ? 5.850 -0.550 -1.727 1.00 96.94 150 ALA A CA 1
ATOM 1129 C C . ALA A 1 150 ? 5.126 -1.539 -0.806 1.00 96.94 150 ALA A C 1
ATOM 1131 O O . ALA A 1 150 ? 3.995 -1.959 -1.071 1.00 96.94 150 ALA A O 1
ATOM 1132 N N . GLU A 1 151 ? 5.734 -1.807 0.345 1.00 95.50 151 GLU A N 1
ATOM 1133 C CA . GLU A 1 151 ? 5.028 -2.372 1.492 1.00 95.50 151 GLU A CA 1
ATOM 1134 C C . GLU A 1 151 ? 4.422 -1.265 2.377 1.00 95.50 151 GLU A C 1
ATOM 1136 O O . GLU A 1 151 ? 4.943 -0.143 2.435 1.00 95.50 151 GLU A O 1
ATOM 1141 N N . PRO A 1 152 ? 3.325 -1.546 3.105 1.00 96.75 152 PRO A N 1
ATOM 1142 C CA . PRO A 1 152 ? 2.765 -0.599 4.063 1.00 96.75 152 PRO A CA 1
ATOM 1143 C C . PRO A 1 152 ? 3.809 -0.157 5.089 1.00 96.75 152 PRO A C 1
ATOM 1145 O O . PRO A 1 152 ? 4.479 -0.992 5.696 1.00 96.75 152 PRO A O 1
ATOM 1148 N N . LEU A 1 153 ? 3.912 1.158 5.307 1.00 97.50 153 LEU A N 1
ATOM 1149 C CA . LEU A 1 153 ? 4.889 1.782 6.208 1.00 97.50 153 LEU A CA 1
ATOM 1150 C C . LEU A 1 153 ? 6.358 1.554 5.813 1.00 97.50 153 LEU A C 1
ATOM 1152 O O . LEU A 1 153 ? 7.243 1.777 6.638 1.00 97.50 153 LEU A O 1
ATOM 1156 N N . GLN A 1 154 ? 6.649 1.147 4.574 1.00 96.19 154 GLN A N 1
ATOM 1157 C CA . GLN A 1 154 ? 8.023 1.037 4.091 1.00 96.19 154 GLN A CA 1
ATOM 1158 C C . GLN A 1 154 ? 8.775 2.359 4.277 1.00 96.19 154 GLN A C 1
ATOM 1160 O O . GLN A 1 154 ? 8.278 3.428 3.916 1.00 96.19 154 GLN A O 1
ATOM 1165 N N . LEU A 1 155 ? 9.969 2.272 4.867 1.00 96.25 155 LEU A N 1
ATOM 1166 C CA . LEU A 1 155 ? 10.865 3.404 5.066 1.00 96.25 155 LEU A CA 1
ATOM 1167 C C . LEU A 1 155 ? 11.631 3.690 3.774 1.00 96.25 155 LEU A C 1
ATOM 1169 O O . LEU A 1 155 ? 12.236 2.790 3.193 1.00 96.25 155 LEU A O 1
ATOM 1173 N N . TYR A 1 156 ? 11.640 4.956 3.379 1.00 95.88 156 TYR A N 1
ATOM 1174 C CA . TYR A 1 156 ? 12.446 5.483 2.291 1.00 95.88 156 TYR A CA 1
ATOM 1175 C C . TYR A 1 156 ? 13.502 6.439 2.845 1.00 95.88 156 TYR A C 1
ATOM 1177 O O . TYR A 1 156 ? 13.278 7.162 3.821 1.00 95.88 156 TYR A O 1
ATOM 1185 N N . THR A 1 157 ? 14.673 6.401 2.226 1.00 91.25 157 THR A N 1
ATOM 1186 C CA . THR A 1 157 ? 15.823 7.266 2.494 1.00 91.25 157 THR A CA 1
ATOM 1187 C C . THR A 1 157 ? 16.013 8.238 1.331 1.00 91.25 157 THR A C 1
ATOM 1189 O O . THR A 1 157 ? 15.470 8.023 0.247 1.00 91.25 157 THR A O 1
ATOM 1192 N N . ASP A 1 158 ? 16.804 9.297 1.542 1.00 82.38 158 ASP A N 1
ATOM 1193 C CA . ASP A 1 158 ? 17.101 10.349 0.554 1.00 82.38 158 ASP A CA 1
ATOM 1194 C C . ASP A 1 158 ? 17.988 9.874 -0.622 1.00 82.38 158 ASP A C 1
ATOM 1196 O O . ASP A 1 158 ? 18.933 10.542 -1.050 1.00 82.38 158 ASP A O 1
ATOM 1200 N N . GLU A 1 159 ? 17.697 8.700 -1.176 1.00 84.69 159 GLU A N 1
ATOM 1201 C CA . GLU A 1 159 ? 18.375 8.143 -2.335 1.00 84.69 159 GLU A CA 1
ATOM 1202 C C . GLU A 1 159 ? 17.842 8.790 -3.613 1.00 84.69 159 GLU A C 1
ATOM 1204 O O . GLU A 1 159 ? 16.723 8.544 -4.065 1.00 84.69 159 GLU A O 1
ATOM 1209 N N . SER A 1 160 ? 18.668 9.637 -4.224 1.00 90.19 160 SER A N 1
ATOM 1210 C CA . SER A 1 160 ? 18.367 10.208 -5.534 1.00 90.19 160 SER A CA 1
ATOM 1211 C C . SER A 1 160 ? 18.806 9.260 -6.643 1.00 90.19 160 SER A C 1
ATOM 1213 O O . SER A 1 160 ? 19.970 8.863 -6.714 1.00 90.19 160 SER A O 1
ATOM 1215 N N . TRP A 1 161 ? 17.889 8.953 -7.554 1.00 94.00 161 TRP A N 1
ATOM 1216 C CA . TRP A 1 161 ? 18.205 8.253 -8.787 1.00 94.00 161 TRP A CA 1
ATOM 1217 C C . TRP A 1 161 ? 19.028 9.150 -9.711 1.00 94.00 161 TRP A C 1
ATOM 1219 O O . TRP A 1 161 ? 18.760 10.341 -9.895 1.00 94.00 161 TRP A O 1
ATOM 1229 N N . THR A 1 162 ? 20.050 8.558 -10.309 1.00 92.56 162 THR A N 1
ATOM 1230 C CA . THR A 1 162 ? 20.969 9.197 -11.245 1.00 92.56 162 THR A CA 1
ATOM 1231 C C . THR A 1 162 ? 21.032 8.375 -12.527 1.00 92.56 162 THR A C 1
ATOM 1233 O O . THR A 1 162 ? 20.566 7.238 -12.591 1.00 92.56 162 THR A O 1
ATOM 1236 N N . ALA A 1 163 ? 21.662 8.922 -13.568 1.00 88.88 163 ALA A N 1
ATOM 1237 C CA . ALA A 1 163 ? 21.864 8.185 -14.814 1.00 88.88 163 ALA A CA 1
ATOM 1238 C C . ALA A 1 163 ? 22.657 6.872 -14.630 1.00 88.88 163 ALA A C 1
ATOM 1240 O O . ALA A 1 163 ? 22.573 6.004 -15.491 1.00 88.88 163 ALA A O 1
ATOM 1241 N N . SER A 1 164 ? 23.401 6.710 -13.526 1.00 88.75 164 SER A N 1
ATOM 1242 C CA . SER A 1 164 ? 24.156 5.493 -13.207 1.00 88.75 164 SER A CA 1
ATOM 1243 C C . SER A 1 164 ? 23.406 4.510 -12.302 1.00 88.75 164 SER A C 1
ATOM 1245 O O . SER A 1 164 ? 23.921 3.421 -12.054 1.00 88.75 164 SER A O 1
ATOM 1247 N N . THR A 1 165 ? 22.194 4.831 -11.834 1.00 91.50 165 THR A N 1
ATOM 1248 C CA . THR A 1 165 ? 21.412 3.926 -10.980 1.00 91.50 165 THR A CA 1
ATOM 1249 C C . THR A 1 165 ? 21.128 2.603 -11.700 1.00 91.50 165 THR A C 1
ATOM 1251 O O . THR A 1 165 ? 20.725 2.580 -12.869 1.00 91.50 165 THR A O 1
ATOM 1254 N N . SER A 1 166 ? 21.386 1.490 -11.006 1.00 91.00 166 SER A N 1
ATOM 1255 C CA . SER A 1 166 ? 21.160 0.140 -11.527 1.00 91.00 166 SER A CA 1
ATOM 1256 C C . SER A 1 166 ? 19.672 -0.190 -11.584 1.00 91.00 166 SER A C 1
ATOM 1258 O O . SER A 1 166 ? 18.893 0.264 -10.746 1.00 91.00 166 SER A O 1
ATOM 1260 N N . LEU A 1 167 ? 19.285 -1.048 -12.528 1.00 91.88 167 LEU A N 1
ATOM 1261 C CA . LEU A 1 167 ? 17.903 -1.499 -12.677 1.00 91.88 167 LEU A CA 1
ATOM 1262 C C . LEU A 1 167 ? 17.351 -2.153 -11.397 1.00 91.88 167 LEU A C 1
ATOM 1264 O O . LEU A 1 167 ? 16.226 -1.873 -10.991 1.00 91.88 167 LEU A O 1
ATOM 1268 N N . SER A 1 168 ? 18.165 -2.972 -10.726 1.00 92.00 168 SER A N 1
ATOM 1269 C CA . SER A 1 168 ? 17.813 -3.608 -9.451 1.00 92.00 168 SER A CA 1
ATOM 1270 C C . SER A 1 168 ? 17.501 -2.585 -8.359 1.00 92.00 168 SER A C 1
ATOM 1272 O O . SER A 1 168 ? 16.522 -2.728 -7.629 1.00 92.00 168 SER A O 1
ATOM 1274 N N . THR A 1 169 ? 18.283 -1.504 -8.284 1.00 93.00 169 THR A N 1
ATOM 1275 C CA . THR A 1 169 ? 18.036 -0.408 -7.343 1.00 93.00 169 THR A CA 1
ATOM 1276 C C . THR A 1 169 ? 16.737 0.318 -7.676 1.00 93.00 169 THR A C 1
ATOM 1278 O O . THR A 1 169 ? 15.977 0.613 -6.757 1.00 93.00 169 THR A O 1
ATOM 1281 N N . LEU A 1 170 ? 16.436 0.550 -8.959 1.00 95.44 170 LEU A N 1
ATOM 1282 C CA . LEU A 1 170 ? 15.176 1.181 -9.366 1.00 95.44 170 LEU A CA 1
ATOM 1283 C C . LEU A 1 170 ? 13.962 0.365 -8.911 1.00 95.44 170 LEU A C 1
ATOM 1285 O O . LEU A 1 170 ? 13.078 0.910 -8.262 1.00 95.44 170 LEU A O 1
ATOM 1289 N N . PHE A 1 171 ? 13.940 -0.944 -9.174 1.00 95.12 171 PHE A N 1
ATOM 1290 C CA . PHE A 1 171 ? 12.831 -1.805 -8.747 1.00 95.12 171 PHE A CA 1
ATOM 1291 C C . PHE A 1 171 ? 12.734 -1.962 -7.227 1.00 95.12 171 PHE A C 1
ATOM 1293 O O . PHE A 1 171 ? 11.629 -1.989 -6.692 1.00 95.12 171 PHE A O 1
ATOM 1300 N N . ARG A 1 172 ? 13.869 -2.043 -6.523 1.00 93.81 172 ARG A N 1
ATOM 1301 C CA . ARG A 1 172 ? 13.902 -2.168 -5.056 1.00 93.81 172 ARG A CA 1
ATOM 1302 C C . ARG A 1 172 ? 13.401 -0.907 -4.348 1.00 93.81 172 ARG A C 1
ATOM 1304 O O . ARG A 1 172 ? 12.798 -0.995 -3.284 1.00 93.81 172 ARG A O 1
ATOM 1311 N N . THR A 1 173 ? 13.696 0.265 -4.909 1.00 95.38 173 THR A N 1
ATOM 1312 C CA . THR A 1 173 ? 13.387 1.570 -4.296 1.00 95.38 173 THR A CA 1
ATOM 1313 C C . THR A 1 173 ? 12.149 2.239 -4.892 1.00 95.38 173 THR A C 1
ATOM 1315 O O . THR A 1 173 ? 11.774 3.324 -4.459 1.00 95.38 173 THR A O 1
ATOM 1318 N N . ALA A 1 174 ? 11.477 1.616 -5.859 1.00 97.12 174 ALA A N 1
ATOM 1319 C CA . ALA A 1 174 ? 10.200 2.101 -6.365 1.00 97.12 174 ALA A CA 1
ATOM 1320 C C . ALA A 1 174 ? 9.074 1.839 -5.351 1.00 97.12 174 ALA A C 1
ATOM 1322 O O . ALA A 1 174 ? 9.011 0.791 -4.714 1.00 97.12 174 ALA A O 1
ATOM 1323 N N . ALA A 1 175 ? 8.155 2.793 -5.218 1.00 97.12 175 ALA A N 1
ATOM 1324 C CA . ALA A 1 175 ? 6.899 2.607 -4.496 1.00 97.12 175 ALA A CA 1
ATOM 1325 C C . ALA A 1 175 ? 5.780 2.084 -5.398 1.00 97.12 175 ALA A C 1
ATOM 1327 O O . ALA A 1 175 ? 4.892 1.358 -4.951 1.00 97.12 175 ALA A O 1
ATOM 1328 N N . GLY A 1 176 ? 5.824 2.431 -6.681 1.00 97.81 176 GLY A N 1
ATOM 1329 C CA . GLY A 1 176 ? 4.848 1.967 -7.648 1.00 97.81 176 GLY A CA 1
ATOM 1330 C C . GLY A 1 176 ? 5.403 1.949 -9.057 1.00 97.81 176 GLY A C 1
ATOM 1331 O O . GLY A 1 176 ? 6.443 2.545 -9.350 1.00 97.81 176 GLY A O 1
ATOM 1332 N N . ALA A 1 177 ? 4.679 1.262 -9.924 1.00 98.00 177 ALA A N 1
ATOM 1333 C CA . ALA A 1 177 ? 4.967 1.205 -11.341 1.00 98.00 177 ALA A CA 1
ATOM 1334 C C . ALA A 1 177 ? 3.702 1.407 -12.165 1.00 98.00 177 ALA A C 1
ATOM 1336 O O . ALA A 1 177 ? 2.595 1.080 -11.733 1.00 98.00 177 ALA A O 1
ATOM 1337 N N . ILE A 1 178 ? 3.885 1.948 -13.361 1.00 97.69 178 ILE A N 1
ATOM 1338 C CA . ILE A 1 178 ? 2.830 2.228 -14.327 1.00 97.69 178 ILE A CA 1
ATOM 1339 C C . ILE A 1 178 ? 3.233 1.573 -15.639 1.00 97.69 178 ILE A C 1
ATOM 1341 O O . ILE A 1 178 ? 4.344 1.801 -16.108 1.00 97.69 178 ILE A O 1
ATOM 1345 N N . ARG A 1 179 ? 2.339 0.786 -16.236 1.00 95.44 179 ARG A N 1
ATOM 1346 C CA . ARG A 1 179 ? 2.465 0.303 -17.611 1.00 95.44 179 ARG A CA 1
ATOM 1347 C C . ARG A 1 179 ? 1.590 1.153 -18.520 1.00 95.44 179 ARG A C 1
ATOM 1349 O O . ARG A 1 179 ? 0.402 1.338 -18.247 1.00 95.44 179 ARG A O 1
ATOM 1356 N N . LEU A 1 180 ? 2.185 1.660 -19.593 1.00 93.38 180 LEU A N 1
ATOM 1357 C CA . LEU A 1 180 ? 1.466 2.426 -20.601 1.00 93.38 180 LEU A CA 1
ATOM 1358 C C . LEU A 1 180 ? 0.663 1.500 -21.517 1.00 93.38 180 LEU A C 1
ATOM 1360 O O . LEU A 1 180 ? 1.069 0.369 -21.782 1.00 93.38 180 LEU A O 1
ATOM 1364 N N . SER A 1 181 ? -0.463 2.005 -22.015 1.00 87.31 181 SER A N 1
ATOM 1365 C CA . SER A 1 181 ? -1.272 1.312 -23.021 1.00 87.31 181 SER A CA 1
ATOM 1366 C C . SER A 1 181 ? -0.510 1.139 -24.338 1.00 87.31 181 SER A C 1
ATOM 1368 O O . SER A 1 181 ? 0.294 2.009 -24.686 1.00 87.31 181 SER A O 1
ATOM 1370 N N . PRO A 1 182 ? -0.764 0.054 -25.100 1.00 73.12 182 PRO A N 1
ATOM 1371 C CA . PRO A 1 182 ? -0.141 -0.158 -26.399 1.00 73.12 182 PRO A CA 1
ATOM 1372 C C . PRO A 1 182 ? -0.468 1.015 -27.319 1.00 73.12 182 PRO A C 1
ATOM 1374 O O . PRO A 1 182 ? -1.632 1.361 -27.528 1.00 73.12 182 PRO A O 1
ATOM 1377 N N . LEU A 1 183 ? 0.567 1.654 -27.850 1.00 63.31 183 LEU A N 1
ATOM 1378 C CA . LEU A 1 183 ? 0.410 2.894 -28.590 1.00 63.31 183 LEU A CA 1
ATOM 1379 C C . LEU A 1 183 ? 0.113 2.582 -30.056 1.00 63.31 183 LEU A C 1
ATOM 1381 O O . LEU A 1 183 ? 1.006 2.211 -30.809 1.00 63.31 183 LEU A O 1
ATOM 1385 N N . SER A 1 184 ? -1.144 2.727 -30.473 1.00 60.56 184 SER A N 1
ATOM 1386 C CA . SER A 1 184 ? -1.539 2.515 -31.873 1.00 60.56 184 SER A CA 1
ATOM 1387 C C . SER A 1 184 ? -1.312 3.741 -32.769 1.00 60.56 184 SER A C 1
ATOM 1389 O O . SER A 1 184 ? -1.294 3.597 -33.988 1.00 60.56 184 SER A O 1
ATOM 1391 N N . VAL A 1 185 ? -1.133 4.942 -32.192 1.00 56.81 185 VAL A N 1
ATOM 1392 C CA . VAL A 1 185 ? -1.075 6.218 -32.950 1.00 56.81 185 VAL A CA 1
ATOM 1393 C C . VAL A 1 185 ? 0.004 7.200 -32.454 1.00 56.81 185 VAL A C 1
ATOM 1395 O O . VAL A 1 185 ? 0.407 8.094 -33.193 1.00 56.81 185 VAL A O 1
ATOM 1398 N N . VAL A 1 186 ? 0.492 7.059 -31.219 1.00 69.12 186 VAL A N 1
ATOM 1399 C CA . VAL A 1 186 ? 1.316 8.069 -30.525 1.00 69.12 186 VAL A CA 1
ATOM 1400 C C . VAL A 1 186 ? 2.712 7.508 -30.227 1.00 69.12 186 VAL A C 1
ATOM 1402 O O . VAL A 1 186 ? 2.852 6.317 -29.971 1.00 69.12 186 VAL A O 1
ATOM 1405 N N . SER A 1 187 ? 3.768 8.327 -30.271 1.00 83.62 187 SER A N 1
ATOM 1406 C CA . SER A 1 187 ? 5.113 7.842 -29.927 1.00 83.62 187 SER A CA 1
ATOM 1407 C C . SER A 1 187 ? 5.230 7.532 -28.423 1.00 83.62 187 SER A C 1
ATOM 1409 O O . SER A 1 187 ? 4.555 8.155 -27.602 1.00 83.62 187 SER A O 1
ATOM 1411 N N . ILE A 1 188 ? 6.110 6.599 -28.028 1.00 85.94 188 ILE A N 1
ATOM 1412 C CA . ILE A 1 188 ? 6.357 6.285 -26.601 1.00 85.94 188 ILE A CA 1
ATOM 1413 C C . ILE A 1 188 ? 6.761 7.544 -25.819 1.00 85.94 188 ILE A C 1
ATOM 1415 O O . ILE A 1 188 ? 6.315 7.758 -24.693 1.00 85.94 188 ILE A O 1
ATOM 1419 N N . THR A 1 189 ? 7.545 8.421 -26.443 1.00 87.56 189 THR A N 1
ATOM 1420 C CA . THR A 1 189 ? 7.974 9.697 -25.862 1.00 87.56 189 THR A CA 1
ATOM 1421 C C . THR A 1 189 ? 6.799 10.627 -25.561 1.00 87.56 189 THR A C 1
ATOM 1423 O O . THR A 1 189 ? 6.747 11.232 -24.488 1.00 87.56 189 THR A O 1
ATOM 1426 N N . ASP A 1 190 ? 5.835 10.730 -26.476 1.00 88.69 190 ASP A N 1
ATOM 1427 C CA . ASP A 1 190 ? 4.640 11.553 -26.275 1.00 88.69 190 ASP A CA 1
ATOM 1428 C C . ASP A 1 190 ? 3.748 10.965 -25.174 1.00 88.69 190 ASP A C 1
ATOM 1430 O O . ASP A 1 190 ? 3.182 11.709 -24.371 1.00 88.69 190 ASP A O 1
ATOM 1434 N N . ALA A 1 191 ? 3.666 9.634 -25.089 1.00 90.25 191 ALA A N 1
ATOM 1435 C CA . ALA A 1 191 ? 2.926 8.942 -24.039 1.00 90.25 191 ALA A CA 1
ATOM 1436 C C . ALA A 1 191 ? 3.541 9.177 -22.649 1.00 90.25 191 ALA A C 1
ATOM 1438 O O . ALA A 1 191 ? 2.812 9.502 -21.711 1.00 90.25 191 ALA A O 1
ATOM 1439 N N . TRP A 1 192 ? 4.871 9.116 -22.514 1.00 92.12 192 TRP A N 1
ATOM 1440 C CA . TRP A 1 192 ? 5.546 9.508 -21.271 1.00 92.12 192 TRP A CA 1
ATOM 1441 C C . TRP A 1 192 ? 5.347 10.984 -20.947 1.00 92.12 192 TRP A C 1
ATOM 1443 O O . TRP A 1 192 ? 5.071 11.317 -19.802 1.00 92.12 192 TRP A O 1
ATOM 1453 N N . THR A 1 193 ? 5.402 11.866 -21.944 1.00 91.62 193 THR A N 1
ATOM 1454 C CA . THR A 1 193 ? 5.147 13.300 -21.739 1.00 91.62 193 THR A CA 1
ATOM 1455 C C . THR A 1 193 ? 3.713 13.552 -21.257 1.00 91.62 193 THR A C 1
ATOM 1457 O O . THR A 1 193 ? 3.464 14.404 -20.402 1.00 91.62 193 THR A O 1
ATOM 1460 N N . ALA A 1 194 ? 2.734 12.808 -21.779 1.00 91.94 194 ALA A N 1
ATOM 1461 C CA . ALA A 1 194 ? 1.361 12.849 -21.291 1.00 91.94 194 ALA A CA 1
ATOM 1462 C C . ALA A 1 194 ? 1.253 12.328 -19.850 1.00 91.94 194 ALA A C 1
ATOM 1464 O O . ALA A 1 194 ? 0.632 12.996 -19.023 1.00 91.94 194 ALA A O 1
ATOM 1465 N N . LEU A 1 195 ? 1.906 11.203 -19.541 1.00 93.88 195 LEU A N 1
ATOM 1466 C CA . LEU A 1 195 ? 1.932 10.633 -18.197 1.00 93.88 195 LEU A CA 1
ATOM 1467 C C . LEU A 1 195 ? 2.583 11.584 -17.182 1.00 93.88 195 LEU A C 1
ATOM 1469 O O . LEU A 1 195 ? 2.030 11.784 -16.107 1.00 93.88 195 LEU A O 1
ATOM 1473 N N . GLU A 1 196 ? 3.716 12.205 -17.511 1.00 93.56 196 GLU A N 1
ATOM 1474 C CA . GLU A 1 196 ? 4.410 13.154 -16.631 1.00 93.56 196 GLU A CA 1
ATOM 1475 C C . GLU A 1 196 ? 3.502 14.326 -16.230 1.00 93.56 196 GLU A C 1
ATOM 1477 O O . GLU A 1 196 ? 3.454 14.690 -15.055 1.00 93.56 196 GLU A O 1
ATOM 1482 N N . ARG A 1 197 ? 2.692 14.849 -17.164 1.00 93.25 197 ARG A N 1
ATOM 1483 C CA . ARG A 1 197 ? 1.691 15.889 -16.857 1.00 93.25 197 ARG A CA 1
ATOM 1484 C C . ARG A 1 197 ? 0.604 15.400 -15.900 1.00 93.25 197 ARG A C 1
ATOM 1486 O O . ARG A 1 197 ? 0.138 16.169 -15.063 1.00 93.25 197 ARG A O 1
ATOM 1493 N N . GLU A 1 198 ? 0.170 14.149 -16.019 1.00 95.44 198 GLU A N 1
ATOM 1494 C CA . GLU A 1 198 ? -0.816 13.572 -15.098 1.00 95.44 198 GLU A CA 1
ATOM 1495 C C . GLU A 1 198 ? -0.211 13.297 -13.718 1.00 95.44 198 GLU A C 1
ATOM 1497 O O . GLU A 1 198 ? -0.840 13.585 -12.698 1.00 95.44 198 GLU A O 1
ATOM 1502 N N . LEU A 1 199 ? 1.034 12.825 -13.666 1.00 95.25 199 LEU A N 1
ATOM 1503 C CA . LEU A 1 199 ? 1.778 12.630 -12.424 1.00 95.25 199 LEU A CA 1
ATOM 1504 C C . LEU A 1 199 ? 1.993 13.951 -11.682 1.00 95.25 199 LEU A C 1
ATOM 1506 O O . LEU A 1 199 ? 1.807 14.001 -10.467 1.00 95.25 199 LEU A O 1
ATOM 1510 N N . GLU A 1 200 ? 2.321 15.033 -12.388 1.00 94.12 200 GLU A N 1
ATOM 1511 C CA . GLU A 1 200 ? 2.445 16.366 -11.794 1.00 94.12 200 GLU A CA 1
ATOM 1512 C C . GLU A 1 200 ? 1.130 16.802 -11.135 1.00 94.12 200 GLU A C 1
ATOM 1514 O O . GLU A 1 200 ? 1.126 17.217 -9.980 1.00 94.12 200 GLU A O 1
ATOM 1519 N N . LYS A 1 201 ? -0.018 16.617 -11.791 1.00 94.06 201 LYS A N 1
ATOM 1520 C CA . LYS A 1 201 ? -1.320 16.983 -11.206 1.00 94.06 201 LYS A CA 1
ATOM 1521 C C . LYS A 1 201 ? -1.710 16.100 -10.017 1.00 94.06 201 LYS A C 1
ATOM 1523 O O . LYS A 1 201 ? -2.312 16.580 -9.060 1.00 94.06 201 LYS A O 1
ATOM 1528 N N . ARG A 1 202 ? -1.414 14.800 -10.086 1.00 95.50 202 ARG A N 1
ATOM 1529 C CA . ARG A 1 202 ? -1.994 13.784 -9.188 1.00 95.50 202 ARG A CA 1
ATOM 1530 C C . ARG A 1 202 ? -1.082 13.386 -8.025 1.00 95.50 202 ARG A C 1
ATOM 1532 O O . ARG A 1 202 ? -1.593 12.905 -7.013 1.00 95.50 202 ARG A O 1
ATOM 1539 N N . LEU A 1 203 ? 0.233 13.597 -8.144 1.00 95.31 203 LEU A N 1
ATOM 1540 C CA . LEU A 1 203 ? 1.249 13.288 -7.124 1.00 95.31 203 LEU A CA 1
ATOM 1541 C C . LEU A 1 203 ? 1.993 14.532 -6.600 1.00 95.31 203 LEU A C 1
ATOM 1543 O O . LEU A 1 203 ? 3.052 14.404 -5.986 1.00 95.31 203 LEU A O 1
ATOM 1547 N N . SER A 1 204 ? 1.439 15.737 -6.778 1.00 93.12 204 SER A N 1
ATOM 1548 C CA . SER A 1 204 ? 1.935 16.974 -6.140 1.00 93.12 204 SER A CA 1
ATOM 1549 C C . SER A 1 204 ? 1.579 17.056 -4.648 1.00 93.12 204 SER A C 1
ATOM 1551 O O . SER A 1 204 ? 1.001 18.032 -4.175 1.00 93.12 204 SER A O 1
ATOM 1553 N N . LEU A 1 205 ? 1.899 16.005 -3.894 1.00 93.94 205 LEU A N 1
ATOM 1554 C CA . LEU A 1 205 ? 1.681 15.910 -2.453 1.00 93.94 205 LEU A CA 1
ATOM 1555 C C . LEU A 1 205 ? 2.799 15.094 -1.782 1.00 93.94 205 LEU A C 1
ATOM 1557 O O . LEU A 1 205 ? 3.386 14.228 -2.434 1.00 93.94 205 LEU A O 1
ATOM 1561 N N . PRO A 1 206 ? 3.087 15.323 -0.487 1.00 94.50 206 PRO A N 1
ATOM 1562 C CA . PRO A 1 206 ? 4.080 14.540 0.243 1.00 94.50 206 PRO A CA 1
ATOM 1563 C C . PRO A 1 206 ? 3.733 13.049 0.255 1.00 94.50 206 PRO A C 1
ATOM 1565 O O . PRO A 1 206 ? 2.712 12.658 0.812 1.00 94.50 206 PRO A O 1
ATOM 1568 N N . LEU A 1 207 ? 4.589 12.213 -0.339 1.00 96.25 207 LEU A N 1
ATOM 1569 C CA . LEU A 1 207 ? 4.397 10.755 -0.358 1.00 96.25 207 LEU A CA 1
ATOM 1570 C C . LEU A 1 207 ? 4.921 10.069 0.912 1.00 96.25 207 LEU A C 1
ATOM 1572 O O . LEU A 1 207 ? 4.529 8.940 1.213 1.00 96.25 207 LEU A O 1
ATOM 1576 N N . LEU A 1 208 ? 5.810 10.747 1.641 1.00 97.25 208 LEU A N 1
ATOM 1577 C CA . LEU A 1 208 ? 6.466 10.254 2.847 1.00 97.25 208 LEU A CA 1
ATOM 1578 C C . LEU A 1 208 ? 6.071 11.098 4.057 1.00 97.25 208 LEU A C 1
ATOM 1580 O O . LEU A 1 208 ? 5.969 12.321 3.961 1.00 97.25 208 LEU A O 1
ATOM 1584 N N . LEU A 1 209 ? 5.907 10.440 5.203 1.00 96.19 209 LEU A N 1
ATOM 1585 C CA . LEU A 1 209 ? 5.688 11.070 6.502 1.00 96.19 209 LEU A CA 1
ATOM 1586 C C . LEU A 1 209 ? 6.617 10.443 7.545 1.00 96.19 209 LEU A C 1
ATOM 1588 O O . LEU A 1 209 ? 6.945 9.257 7.481 1.00 96.19 209 LEU A O 1
ATOM 1592 N N . THR A 1 210 ? 7.035 11.230 8.531 1.00 95.19 210 THR A N 1
ATOM 1593 C CA . THR A 1 210 ? 7.847 10.744 9.650 1.00 95.19 210 THR A CA 1
ATOM 1594 C C . THR A 1 210 ? 6.959 10.284 10.805 1.00 95.19 210 THR A C 1
ATOM 1596 O O . THR A 1 210 ? 5.876 10.820 11.036 1.00 95.19 210 THR A O 1
ATOM 1599 N N . GLY A 1 211 ? 7.410 9.264 11.540 1.00 92.38 211 GLY A N 1
ATOM 1600 C CA . GLY A 1 211 ? 6.716 8.791 12.742 1.00 92.38 211 GLY A CA 1
ATOM 1601 C C . GLY A 1 211 ? 5.425 8.007 12.481 1.00 92.38 211 GLY A C 1
ATOM 1602 O O . GLY A 1 211 ? 4.627 7.836 13.405 1.00 92.38 211 GLY A O 1
ATOM 1603 N N . LEU A 1 212 ? 5.204 7.515 11.256 1.00 95.12 212 LEU A N 1
ATOM 1604 C CA . LEU A 1 212 ? 4.105 6.586 11.012 1.00 95.12 212 LEU A CA 1
ATOM 1605 C C . LEU A 1 212 ? 4.384 5.260 11.720 1.00 95.12 212 LEU A C 1
ATOM 1607 O O . LEU A 1 212 ? 5.489 4.722 11.671 1.00 95.12 212 LEU A O 1
ATOM 1611 N N . LYS A 1 213 ? 3.355 4.725 12.371 1.00 94.88 213 LYS A N 1
ATOM 1612 C CA . LYS A 1 213 ? 3.405 3.439 13.061 1.00 94.88 213 LYS A CA 1
ATOM 1613 C C . LYS A 1 213 ? 2.205 2.596 12.675 1.00 94.88 213 LYS A C 1
ATOM 1615 O O . LYS A 1 213 ? 1.146 3.139 12.360 1.00 94.88 213 LYS A O 1
ATOM 1620 N N . ARG A 1 214 ? 2.377 1.276 12.753 1.00 96.56 214 ARG A N 1
ATOM 1621 C CA . ARG A 1 214 ? 1.286 0.323 12.553 1.00 96.56 214 ARG A CA 1
ATOM 1622 C C . ARG A 1 214 ? 0.197 0.579 13.592 1.00 96.56 214 ARG A C 1
ATOM 1624 O O . ARG A 1 214 ? 0.523 0.751 14.766 1.00 96.56 214 ARG A O 1
ATOM 1631 N N . ARG A 1 215 ? -1.062 0.631 13.158 1.00 97.38 215 ARG A N 1
ATOM 1632 C CA . ARG A 1 215 ? -2.221 0.876 14.033 1.00 97.38 215 ARG A CA 1
ATOM 1633 C C . ARG A 1 215 ? -3.101 -0.358 14.135 1.00 97.38 215 ARG A C 1
ATOM 1635 O O . ARG A 1 215 ? -3.153 -1.139 13.191 1.00 97.38 215 ARG A O 1
ATOM 1642 N N . LEU A 1 216 ? -3.791 -0.514 15.256 1.00 98.00 216 LEU A N 1
ATOM 1643 C CA . LEU A 1 216 ? -4.798 -1.547 15.474 1.00 98.00 216 LEU A CA 1
ATOM 1644 C C . LEU A 1 216 ? -6.166 -0.890 15.642 1.00 98.00 216 LEU A C 1
ATOM 1646 O O . LEU A 1 216 ? -6.402 -0.216 16.641 1.00 98.00 216 LEU A O 1
ATOM 1650 N N . LEU A 1 217 ? -7.068 -1.081 14.684 1.00 97.81 217 LEU A N 1
ATOM 1651 C CA . LEU A 1 217 ? -8.438 -0.582 14.783 1.00 97.81 217 LEU A CA 1
ATOM 1652 C C . LEU A 1 217 ? -9.423 -1.743 14.869 1.00 97.81 217 LEU A C 1
ATOM 1654 O O . LEU A 1 217 ? -9.228 -2.786 14.246 1.00 97.81 217 LEU A O 1
ATOM 1658 N N . PHE A 1 218 ? -10.510 -1.533 15.603 1.00 97.75 218 PHE A N 1
ATOM 1659 C CA . PHE A 1 218 ? -11.618 -2.479 15.663 1.00 97.75 218 PHE A CA 1
ATOM 1660 C C . PHE A 1 218 ? -12.792 -1.956 14.841 1.00 97.75 218 PHE A C 1
ATOM 1662 O O . PHE A 1 218 ? -13.216 -0.812 15.008 1.00 97.75 218 PHE A O 1
ATOM 1669 N N . MET A 1 219 ? -13.320 -2.800 13.960 1.00 95.31 219 MET A N 1
ATOM 1670 C CA . MET A 1 219 ? -14.444 -2.483 13.090 1.00 95.31 219 MET A CA 1
ATOM 1671 C C . MET A 1 219 ? -15.673 -3.288 13.501 1.00 95.31 219 MET A C 1
ATOM 1673 O O . MET A 1 219 ? -15.662 -4.515 13.422 1.00 95.31 219 MET A O 1
ATOM 1677 N N . VAL A 1 220 ? -16.736 -2.600 13.913 1.00 94.88 220 VAL A N 1
ATOM 1678 C CA . VAL A 1 220 ? -18.006 -3.228 14.299 1.00 94.88 220 VAL A CA 1
ATOM 1679 C C . VAL A 1 220 ? -18.884 -3.455 13.071 1.00 94.88 220 VAL A C 1
ATOM 1681 O O . VAL A 1 220 ? -19.025 -2.553 12.242 1.00 94.88 220 VAL A O 1
ATOM 1684 N N . GLU A 1 221 ? -19.478 -4.648 12.996 1.00 89.06 221 GLU A N 1
ATOM 1685 C CA . GLU A 1 221 ? -20.332 -5.191 11.927 1.00 89.06 221 GLU A CA 1
ATOM 1686 C C . GLU A 1 221 ? -19.586 -5.587 10.645 1.00 89.06 221 GLU A C 1
ATOM 1688 O O . GLU A 1 221 ? -20.007 -6.513 9.974 1.00 89.06 221 GLU A O 1
ATOM 1693 N N . GLY A 1 222 ? -18.409 -5.022 10.360 1.00 77.38 222 GLY A N 1
ATOM 1694 C CA . GLY A 1 222 ? -17.566 -5.465 9.240 1.00 77.38 222 GLY A CA 1
ATOM 1695 C C . GLY A 1 222 ? -18.073 -5.054 7.849 1.00 77.38 222 GLY A C 1
ATOM 1696 O O . GLY A 1 222 ? -17.330 -5.186 6.884 1.00 77.38 222 GLY A O 1
ATOM 1697 N N . GLY A 1 223 ? -19.262 -4.462 7.733 1.00 72.31 223 GLY A N 1
ATOM 1698 C CA . GLY A 1 223 ? -19.810 -3.896 6.506 1.00 72.31 223 GLY A CA 1
ATOM 1699 C C . GLY A 1 223 ? -20.837 -4.801 5.824 1.00 72.31 223 GLY A C 1
ATOM 1700 O O . GLY A 1 223 ? -20.684 -6.016 5.729 1.00 72.31 223 GLY A O 1
ATOM 1701 N N . LEU A 1 224 ? -21.861 -4.175 5.246 1.00 58.47 224 LEU A N 1
ATOM 1702 C CA . LEU A 1 224 ? -22.913 -4.869 4.511 1.00 58.47 224 LEU A CA 1
ATOM 1703 C C . LEU A 1 224 ? -22.498 -5.211 3.071 1.00 58.47 224 LEU A C 1
ATOM 1705 O O . LEU A 1 224 ? -21.868 -4.412 2.380 1.00 58.47 224 LEU A O 1
ATOM 1709 N N . GLY A 1 225 ? -22.949 -6.369 2.578 1.00 59.50 225 GLY A N 1
ATOM 1710 C CA . GLY A 1 225 ? -23.093 -6.612 1.135 1.00 59.50 225 GLY A CA 1
ATOM 1711 C C . GLY A 1 225 ? -21.833 -7.028 0.369 1.00 59.50 225 GLY A C 1
ATOM 1712 O O . GLY A 1 225 ? -21.682 -6.667 -0.801 1.00 59.50 225 GLY A O 1
ATOM 1713 N N . PHE A 1 226 ? -20.943 -7.803 0.988 1.00 57.03 226 PHE A N 1
ATOM 1714 C CA . PHE A 1 226 ? -19.760 -8.331 0.307 1.00 57.03 226 PHE A CA 1
ATOM 1715 C C . PHE A 1 226 ? -20.074 -9.379 -0.763 1.00 57.03 226 PHE A C 1
ATOM 1717 O O . PHE A 1 226 ? -20.917 -10.251 -0.555 1.00 57.03 226 PHE A O 1
ATOM 1724 N N . PRO A 1 227 ? -19.305 -9.395 -1.863 1.00 52.16 227 PRO A N 1
ATOM 1725 C CA . PRO A 1 227 ? -18.833 -8.261 -2.668 1.00 52.16 227 PRO A CA 1
ATOM 1726 C C . PRO A 1 227 ? -19.906 -7.794 -3.676 1.00 52.16 227 PRO A C 1
ATOM 1728 O O . PRO A 1 227 ? -19.670 -6.889 -4.471 1.00 52.16 227 PRO A O 1
ATOM 1731 N N . PHE A 1 228 ? -21.083 -8.428 -3.669 1.00 53.19 228 PHE A N 1
ATOM 1732 C CA . PHE A 1 228 ? -22.059 -8.379 -4.761 1.00 53.19 228 PHE A CA 1
ATOM 1733 C C . PHE A 1 228 ? -23.231 -7.406 -4.535 1.00 53.19 228 PHE A C 1
ATOM 1735 O O . PHE A 1 228 ? -24.144 -7.355 -5.354 1.00 53.19 228 PHE A O 1
ATOM 1742 N N . GLY A 1 229 ? -23.222 -6.619 -3.451 1.00 52.88 229 GLY A N 1
ATOM 1743 C CA . GLY A 1 229 ? -24.309 -5.690 -3.106 1.00 52.88 229 GLY A CA 1
ATOM 1744 C C . GLY A 1 229 ? -24.148 -4.248 -3.604 1.00 52.88 229 GLY A C 1
ATOM 1745 O O . GLY A 1 229 ? -24.956 -3.399 -3.242 1.00 52.88 229 GLY A O 1
ATOM 1746 N N . GLY A 1 230 ? -23.095 -3.935 -4.371 1.00 52.62 230 GLY A N 1
ATOM 1747 C CA . GLY A 1 230 ? -22.763 -2.553 -4.760 1.00 52.62 230 GLY A CA 1
ATOM 1748 C C . GLY A 1 230 ? -22.147 -1.707 -3.634 1.00 52.62 230 GLY A C 1
ATOM 1749 O O . GLY A 1 230 ? -21.962 -0.504 -3.800 1.00 52.62 230 GLY A O 1
ATOM 1750 N N . ALA A 1 231 ? -21.818 -2.322 -2.494 1.00 56.47 231 ALA A N 1
ATOM 1751 C CA . ALA A 1 231 ? -21.191 -1.655 -1.361 1.00 56.47 231 ALA A CA 1
ATOM 1752 C C . ALA A 1 231 ? -19.664 -1.566 -1.529 1.00 56.47 231 ALA A C 1
ATOM 1754 O O . ALA A 1 231 ? -18.996 -2.546 -1.863 1.00 56.47 231 ALA A O 1
ATOM 1755 N N . CYS A 1 232 ? -19.100 -0.392 -1.235 1.00 62.53 232 CYS A N 1
ATOM 1756 C CA . CYS A 1 232 ? -17.656 -0.132 -1.270 1.00 62.53 232 CYS A CA 1
ATOM 1757 C C . CYS A 1 232 ? -16.921 -0.586 0.011 1.00 62.53 232 CYS A C 1
ATOM 1759 O O . CYS A 1 232 ? -15.979 0.062 0.477 1.00 62.53 232 CYS A O 1
ATOM 1761 N N . SER A 1 233 ? -17.383 -1.667 0.636 1.00 71.62 233 SER A N 1
ATOM 1762 C CA . SER A 1 233 ? -16.870 -2.128 1.925 1.00 71.62 233 SER A CA 1
ATOM 1763 C C . SER A 1 233 ? -15.498 -2.802 1.801 1.00 71.62 233 SER A C 1
ATOM 1765 O O . SER A 1 233 ? -14.667 -2.641 2.691 1.00 71.62 233 SER A O 1
ATOM 1767 N N . TRP A 1 234 ? -15.188 -3.467 0.680 1.00 79.56 234 TRP A N 1
ATOM 1768 C CA . TRP A 1 234 ? -13.869 -4.087 0.456 1.00 79.56 234 TRP A CA 1
ATOM 1769 C C . TRP A 1 234 ? -12.742 -3.047 0.360 1.00 79.56 234 TRP A C 1
ATOM 1771 O O . TRP A 1 234 ? -11.635 -3.279 0.852 1.00 79.56 234 TRP A O 1
ATOM 1781 N N . GLN A 1 235 ? -13.027 -1.856 -0.180 1.00 85.31 235 GLN A N 1
ATOM 1782 C CA . GLN A 1 235 ? -12.052 -0.768 -0.272 1.00 85.31 235 GLN A CA 1
ATOM 1783 C C . GLN A 1 235 ? -11.617 -0.251 1.106 1.00 85.31 235 GLN A C 1
ATOM 1785 O O . GLN A 1 235 ? -10.516 0.297 1.214 1.00 85.31 235 GLN A O 1
ATOM 1790 N N . LEU A 1 236 ? -12.432 -0.422 2.159 1.00 87.62 236 LEU A N 1
ATOM 1791 C CA . LEU A 1 236 ? -12.037 -0.090 3.533 1.00 87.62 236 LEU A CA 1
ATOM 1792 C C . LEU A 1 236 ? -10.900 -1.000 4.005 1.00 87.62 236 LEU A C 1
ATOM 1794 O O . LEU A 1 236 ? -9.896 -0.504 4.517 1.00 87.62 236 LEU A O 1
ATOM 1798 N N . TYR A 1 237 ? -11.018 -2.307 3.763 1.00 90.69 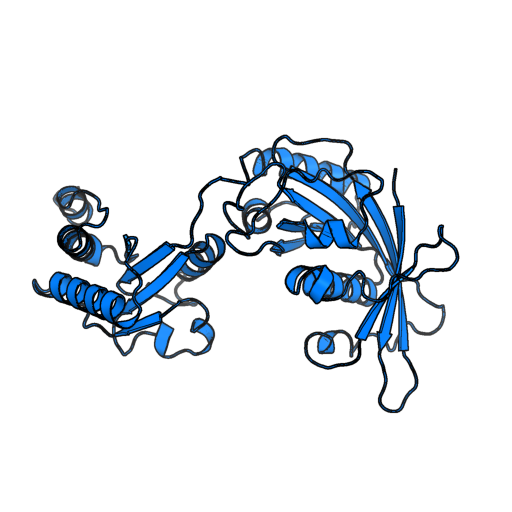237 TYR A N 1
ATOM 1799 C CA . TYR A 1 237 ? -9.994 -3.291 4.122 1.00 90.69 237 TYR A CA 1
ATOM 1800 C C . TYR A 1 237 ? -8.706 -3.091 3.329 1.00 90.69 237 TYR A C 1
ATOM 1802 O O . TYR A 1 237 ? -7.621 -3.049 3.911 1.00 90.69 237 TYR A O 1
ATOM 1810 N N . GLU A 1 238 ? -8.811 -2.882 2.014 1.00 90.31 238 GLU A N 1
ATOM 1811 C CA . GLU A 1 238 ? -7.640 -2.550 1.198 1.00 90.31 238 GLU A CA 1
ATOM 1812 C C . GLU A 1 238 ? -6.953 -1.273 1.672 1.00 90.31 238 GLU A C 1
ATOM 1814 O O . GLU A 1 238 ? -5.727 -1.220 1.790 1.00 90.31 238 GLU A O 1
ATOM 1819 N N . THR A 1 239 ? -7.746 -0.242 1.970 1.00 93.06 239 THR A N 1
ATOM 1820 C CA . THR A 1 239 ? -7.223 1.038 2.438 1.00 93.06 239 THR A CA 1
ATOM 1821 C C . THR A 1 239 ? -6.520 0.870 3.776 1.00 93.06 239 THR A C 1
ATOM 1823 O O . THR A 1 239 ? -5.374 1.296 3.899 1.00 93.06 239 THR A O 1
ATOM 1826 N N . ALA A 1 240 ? -7.131 0.186 4.743 1.00 95.06 240 ALA A N 1
ATOM 1827 C CA . ALA A 1 240 ? -6.499 -0.101 6.025 1.00 95.06 240 ALA A CA 1
ATOM 1828 C C . ALA A 1 240 ? -5.166 -0.840 5.844 1.00 95.06 240 ALA A C 1
ATOM 1830 O O . ALA A 1 240 ? -4.134 -0.388 6.345 1.00 95.06 240 ALA A O 1
ATOM 1831 N N . LYS A 1 241 ? -5.145 -1.899 5.028 1.00 94.56 241 LYS A N 1
ATOM 1832 C CA . LYS A 1 241 ? -3.922 -2.648 4.721 1.00 94.56 241 LYS A CA 1
ATOM 1833 C C . LYS A 1 241 ? -2.841 -1.752 4.113 1.00 94.56 241 LYS A C 1
ATOM 1835 O O . LYS A 1 241 ? -1.702 -1.791 4.572 1.00 94.56 241 LYS A O 1
ATOM 1840 N N . SER A 1 242 ? -3.191 -0.915 3.135 1.00 96.00 242 SER A N 1
ATOM 1841 C CA . SER A 1 242 ? -2.255 -0.000 2.457 1.00 96.00 242 SER A CA 1
ATOM 1842 C C . SER A 1 242 ? -1.651 1.070 3.377 1.00 96.00 242 SER A C 1
ATOM 1844 O O . SER A 1 242 ? -0.541 1.541 3.123 1.00 96.00 242 SER A O 1
ATOM 1846 N N . LEU A 1 243 ? -2.364 1.428 4.450 1.00 97.19 243 LEU A N 1
ATOM 1847 C CA . LEU A 1 243 ? -1.948 2.394 5.472 1.00 97.19 243 LEU A CA 1
ATOM 1848 C C . LEU A 1 243 ? -1.169 1.745 6.629 1.00 97.19 243 LEU A C 1
ATOM 1850 O O . LEU A 1 243 ? -0.690 2.447 7.516 1.00 97.19 243 LEU A O 1
ATOM 1854 N N . GLY A 1 244 ? -1.048 0.414 6.656 1.00 97.00 244 GLY A N 1
ATOM 1855 C CA . GLY A 1 244 ? -0.458 -0.303 7.788 1.00 97.00 244 GLY A CA 1
ATOM 1856 C C . GLY A 1 244 ? -1.378 -0.329 9.010 1.00 97.00 244 GLY A C 1
ATOM 1857 O O . GLY A 1 244 ? -0.916 -0.193 10.142 1.00 97.00 244 GLY A O 1
ATOM 1858 N N . ILE A 1 245 ? -2.680 -0.481 8.786 1.00 97.69 245 ILE A N 1
ATOM 1859 C CA . ILE A 1 245 ? -3.690 -0.634 9.830 1.00 97.69 245 ILE A CA 1
ATOM 1860 C C . ILE A 1 245 ? -4.129 -2.098 9.872 1.00 97.69 245 ILE A C 1
ATOM 1862 O O . ILE A 1 245 ? -4.574 -2.656 8.870 1.00 97.69 245 ILE A O 1
ATOM 1866 N N . ASP A 1 246 ? -4.017 -2.709 11.046 1.00 97.19 246 ASP A N 1
ATOM 1867 C CA . ASP A 1 246 ? -4.624 -3.997 11.353 1.00 97.19 246 ASP A CA 1
ATOM 1868 C C . ASP A 1 246 ? -6.084 -3.781 11.747 1.00 97.19 246 ASP A C 1
ATOM 1870 O O . ASP A 1 246 ? -6.364 -3.051 12.697 1.00 97.19 246 ASP A O 1
ATOM 1874 N N . LEU A 1 247 ? -7.004 -4.425 11.027 1.00 95.94 247 LEU A N 1
ATOM 1875 C CA . LEU A 1 247 ? -8.430 -4.398 11.343 1.00 95.94 247 LEU A CA 1
ATOM 1876 C C . LEU A 1 247 ? -8.844 -5.662 12.090 1.00 95.94 247 LEU A C 1
ATOM 1878 O O . LEU A 1 247 ? -8.762 -6.760 11.541 1.00 95.94 247 LEU A O 1
ATOM 1882 N N . VAL A 1 248 ? -9.333 -5.505 13.316 1.00 97.06 248 VAL A N 1
ATOM 1883 C CA . VAL A 1 248 ? -10.036 -6.562 14.049 1.00 97.06 248 VAL A CA 1
ATOM 1884 C C . VAL A 1 248 ? -11.532 -6.371 13.843 1.00 97.06 248 VAL A C 1
ATOM 1886 O O . VAL A 1 248 ? -12.080 -5.327 14.180 1.00 97.06 248 VAL A O 1
ATOM 1889 N N . VAL A 1 249 ? -12.203 -7.359 13.263 1.00 95.50 249 VAL A N 1
ATOM 1890 C CA . VAL A 1 249 ? -13.640 -7.278 12.984 1.00 95.50 249 VAL A CA 1
ATOM 1891 C C . VAL A 1 249 ? -14.424 -7.833 14.167 1.00 95.50 249 VAL A C 1
ATOM 1893 O O . VAL A 1 249 ? -14.174 -8.956 14.599 1.00 95.50 249 VAL A O 1
ATOM 1896 N N . LEU A 1 250 ? -15.371 -7.043 14.668 1.00 97.00 250 LEU A N 1
ATOM 1897 C CA . LEU A 1 250 ? -16.345 -7.420 15.687 1.00 97.00 250 LEU A CA 1
ATOM 1898 C C . LEU A 1 250 ? -17.710 -7.579 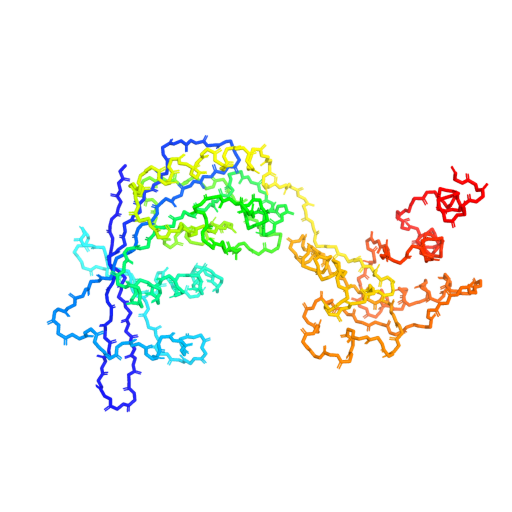15.013 1.00 97.00 250 LEU A C 1
ATOM 1900 O O . LEU A 1 250 ? -18.366 -6.582 14.712 1.00 97.00 250 LEU A O 1
ATOM 1904 N N . ALA A 1 251 ? -18.135 -8.806 14.741 1.00 94.00 251 ALA A N 1
ATOM 1905 C CA . ALA A 1 251 ? -19.396 -9.061 14.045 1.00 94.00 251 ALA A CA 1
ATOM 1906 C C . ALA A 1 251 ? -20.025 -10.380 14.501 1.00 94.00 251 ALA A C 1
ATOM 1908 O O . ALA A 1 251 ? -19.424 -11.123 15.269 1.00 94.00 251 ALA A O 1
ATOM 1909 N N . GLU A 1 252 ? -21.231 -10.675 14.030 1.00 92.81 252 GLU A N 1
ATOM 1910 C CA . GLU A 1 252 ? -21.933 -11.918 14.363 1.00 92.81 252 GLU A CA 1
ATOM 1911 C C . GLU A 1 252 ? -21.155 -13.168 13.922 1.00 92.81 252 GLU A C 1
ATOM 1913 O O . GLU A 1 252 ? -20.482 -13.172 12.893 1.00 92.81 252 GLU A O 1
ATOM 1918 N N . GLU A 1 253 ? -21.298 -14.280 14.647 1.00 89.75 253 GLU A N 1
ATOM 1919 C CA . GLU A 1 253 ? -20.634 -15.558 14.316 1.00 89.75 253 GLU A CA 1
ATOM 1920 C C . GLU A 1 253 ? -20.960 -16.040 12.886 1.00 89.75 253 GLU A C 1
ATOM 1922 O O . GLU A 1 253 ? -20.129 -16.656 12.219 1.00 89.75 253 GLU A O 1
ATOM 1927 N N . GLY A 1 254 ? -22.158 -15.711 12.392 1.00 86.25 254 GLY A N 1
ATOM 1928 C CA . GLY A 1 254 ? -22.623 -16.011 11.037 1.00 86.25 254 GLY A CA 1
ATOM 1929 C C . GLY A 1 254 ? -22.204 -15.003 9.960 1.00 86.25 254 GLY A C 1
ATOM 1930 O O . GLY A 1 254 ? -22.747 -15.052 8.859 1.00 86.25 254 GLY A O 1
ATOM 1931 N N . HIS A 1 255 ? -21.298 -14.067 10.250 1.00 87.50 255 HIS A N 1
ATOM 1932 C CA . HIS A 1 255 ? -20.929 -13.015 9.306 1.00 87.50 255 HIS A CA 1
ATOM 1933 C C . HIS A 1 255 ? -20.187 -13.564 8.073 1.00 87.50 255 HIS A C 1
ATOM 1935 O O . HIS A 1 255 ? -19.301 -14.415 8.185 1.00 87.50 255 HIS A O 1
ATOM 1941 N N . ALA A 1 256 ? -20.494 -13.022 6.888 1.00 82.94 256 ALA A N 1
ATOM 1942 C CA . ALA A 1 256 ? -19.962 -13.500 5.606 1.00 82.94 256 ALA A CA 1
ATOM 1943 C C . ALA A 1 256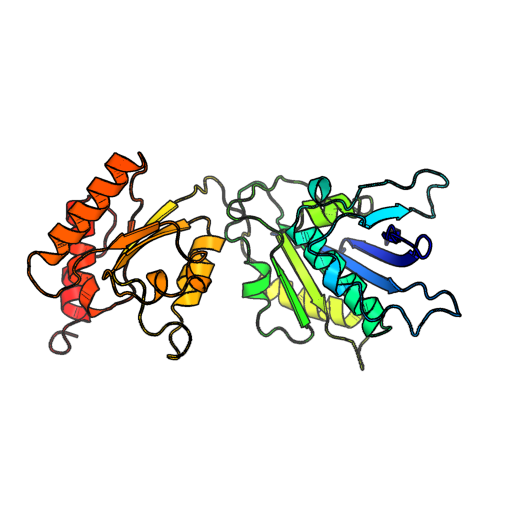 ? -18.422 -13.513 5.552 1.00 82.94 256 ALA A C 1
ATOM 1945 O O . ALA A 1 256 ? -17.839 -14.453 5.020 1.00 82.94 256 ALA A O 1
ATOM 1946 N N . LEU A 1 257 ? -17.765 -12.523 6.173 1.00 84.81 257 LEU A N 1
ATOM 1947 C CA . LEU A 1 257 ? -16.296 -12.447 6.258 1.00 84.81 257 LEU A CA 1
ATOM 1948 C C . LEU A 1 257 ? -15.656 -13.683 6.900 1.00 84.81 257 LEU A C 1
ATOM 1950 O O . LEU A 1 257 ? -14.549 -14.048 6.523 1.00 84.81 257 LEU A O 1
ATOM 1954 N N . LYS A 1 258 ? -16.337 -14.318 7.861 1.00 86.25 258 LYS A N 1
ATOM 1955 C CA . LYS A 1 258 ? -15.840 -15.523 8.532 1.00 86.25 258 LYS A CA 1
ATOM 1956 C C . LYS A 1 258 ? -16.176 -16.796 7.751 1.00 86.25 258 LYS A C 1
ATOM 1958 O O . LYS A 1 258 ? -15.436 -17.771 7.824 1.00 86.25 258 LYS A O 1
ATOM 1963 N N . GLN A 1 259 ? -17.292 -16.798 7.021 1.00 85.31 259 GLN A N 1
ATOM 1964 C CA . GLN A 1 259 ? -17.776 -17.977 6.296 1.00 85.31 259 GLN A CA 1
ATOM 1965 C C . GLN A 1 259 ? -17.050 -18.222 4.970 1.00 85.31 259 GLN A C 1
ATOM 1967 O O . GLN A 1 259 ? -16.997 -19.362 4.516 1.00 85.31 259 GLN A O 1
ATOM 1972 N N . GLN A 1 260 ? -16.514 -17.170 4.353 1.00 83.88 260 GLN A N 1
ATOM 1973 C CA . GLN A 1 260 ? -15.898 -17.207 3.028 1.00 83.88 260 GLN A CA 1
ATOM 1974 C C . GLN A 1 260 ? -14.364 -17.109 3.145 1.00 83.88 260 GLN A C 1
ATOM 1976 O O . GLN A 1 260 ? -13.848 -16.033 3.468 1.00 83.88 260 GLN A O 1
ATOM 1981 N N . PRO A 1 261 ? -13.611 -18.211 2.922 1.00 84.69 261 PRO A N 1
ATOM 1982 C CA . PRO A 1 261 ? -12.151 -18.238 3.064 1.00 84.69 261 PRO A CA 1
ATOM 1983 C C . PRO A 1 261 ? -11.423 -17.180 2.229 1.00 84.69 261 PRO A C 1
ATOM 1985 O O . PRO A 1 261 ? -10.365 -16.691 2.629 1.00 84.69 261 PRO A O 1
ATOM 1988 N N . GLU A 1 262 ? -11.995 -16.794 1.090 1.00 84.38 262 GLU A N 1
ATOM 1989 C CA . GLU A 1 262 ? -11.474 -15.754 0.212 1.00 84.38 262 GLU A CA 1
ATOM 1990 C C . GLU A 1 262 ? -11.337 -14.394 0.907 1.00 84.38 262 GLU A C 1
ATOM 1992 O O . GLU A 1 262 ? -10.462 -13.625 0.5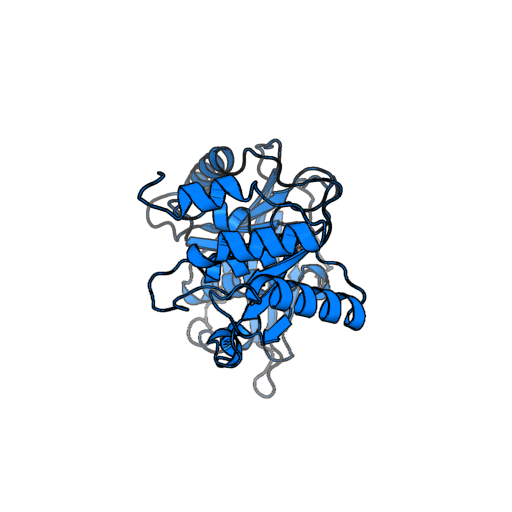22 1.00 84.38 262 GLU A O 1
ATOM 1997 N N . PHE A 1 263 ? -12.105 -14.101 1.962 1.00 84.94 263 PHE A N 1
ATOM 1998 C CA . PHE A 1 263 ? -12.012 -12.834 2.702 1.00 84.94 263 PHE A CA 1
ATOM 1999 C C . PHE A 1 263 ? -11.084 -12.891 3.914 1.00 84.94 263 PHE A C 1
ATOM 2001 O O . PHE A 1 263 ? -10.822 -11.857 4.530 1.00 84.94 263 PHE A O 1
ATOM 2008 N N . GLY A 1 264 ? -10.515 -14.056 4.238 1.00 85.44 264 GLY A N 1
ATOM 2009 C CA . GLY A 1 264 ? -9.639 -14.211 5.404 1.00 85.44 264 GLY A CA 1
ATOM 2010 C C . GLY A 1 264 ? -8.398 -13.309 5.372 1.00 85.44 264 GLY A C 1
ATOM 2011 O O . GLY A 1 264 ? -7.825 -13.004 6.411 1.00 85.44 264 GLY A O 1
ATOM 2012 N N . HIS A 1 265 ? -7.996 -12.835 4.188 1.00 87.75 265 HIS A N 1
ATOM 2013 C CA . HIS A 1 265 ? -6.856 -11.932 4.007 1.00 87.75 265 HIS A CA 1
ATOM 2014 C C . HIS A 1 265 ? -7.197 -10.435 4.145 1.00 87.75 265 HIS A C 1
ATOM 2016 O O . HIS A 1 265 ? -6.297 -9.597 4.006 1.00 87.75 265 HIS A O 1
ATOM 2022 N N . TRP A 1 266 ? -8.471 -10.084 4.354 1.00 88.00 266 TRP A N 1
ATOM 2023 C CA . TRP A 1 266 ? -8.931 -8.695 4.467 1.00 88.00 266 TRP A CA 1
ATOM 2024 C C . TRP A 1 266 ? -8.773 -8.132 5.875 1.00 88.00 266 TRP A C 1
ATOM 2026 O O . TRP A 1 266 ? -8.433 -6.961 6.027 1.00 88.00 266 TRP A O 1
ATOM 2036 N N . TYR A 1 267 ? -8.977 -8.954 6.899 1.00 91.81 267 TYR A N 1
ATOM 2037 C CA . TYR A 1 267 ? -8.895 -8.549 8.298 1.00 91.81 267 TYR A CA 1
ATOM 2038 C C . TYR A 1 267 ? -7.718 -9.222 9.011 1.00 91.81 267 TYR A C 1
ATOM 2040 O O . TYR A 1 267 ? -7.197 -10.246 8.582 1.00 91.81 267 TYR A O 1
ATOM 2048 N N . HIS A 1 268 ? -7.287 -8.625 10.119 1.00 94.94 268 HIS A N 1
ATOM 2049 C CA . HIS A 1 268 ? -6.229 -9.159 10.974 1.00 94.94 268 HIS A CA 1
ATOM 2050 C C . HIS A 1 268 ? -6.754 -10.243 11.920 1.00 94.94 268 HIS A C 1
ATOM 2052 O O . HIS A 1 268 ? -6.109 -11.269 12.112 1.00 94.94 268 HIS A O 1
ATOM 2058 N N . HIS A 1 269 ? -7.927 -10.015 12.514 1.00 95.75 269 HIS A N 1
ATOM 2059 C CA . HIS A 1 269 ? -8.597 -10.979 13.383 1.00 95.75 269 HIS A CA 1
ATOM 2060 C C . HIS A 1 269 ? -10.118 -10.796 13.314 1.00 95.75 269 HIS A C 1
ATOM 2062 O O . HIS A 1 269 ? -10.596 -9.704 13.009 1.00 95.75 269 HIS A O 1
ATOM 2068 N N . PHE A 1 270 ? -10.875 -11.848 13.616 1.00 95.50 270 PHE A N 1
ATOM 2069 C CA . PHE A 1 270 ? -12.333 -11.805 13.712 1.00 95.50 270 PHE A CA 1
ATOM 2070 C C . PHE A 1 270 ? -12.759 -12.242 15.112 1.00 95.50 270 PHE A C 1
ATOM 2072 O O . PHE A 1 270 ? -12.343 -13.303 15.576 1.00 95.50 270 PHE A O 1
ATOM 2079 N N . ILE A 1 271 ? -13.569 -11.436 15.791 1.00 96.75 271 ILE A N 1
ATOM 2080 C CA . ILE A 1 271 ? -14.099 -11.739 17.120 1.00 96.75 271 ILE A CA 1
ATOM 2081 C C . ILE A 1 271 ? -15.624 -11.746 17.026 1.00 96.75 271 ILE A C 1
ATOM 2083 O O . ILE A 1 271 ? -16.217 -10.704 16.729 1.00 96.75 271 ILE A O 1
ATOM 2087 N N . PRO A 1 272 ? -16.268 -12.894 17.280 1.00 95.88 272 PRO A N 1
ATOM 2088 C CA . PRO A 1 272 ? -17.711 -12.951 17.274 1.00 95.88 272 PRO A CA 1
ATOM 2089 C C . PRO A 1 272 ? -18.293 -12.195 18.465 1.00 95.88 272 PRO A C 1
ATOM 2091 O O . PRO A 1 272 ? -17.925 -12.450 19.613 1.00 95.88 272 PRO A O 1
ATOM 2094 N N . ILE A 1 273 ? -19.224 -11.287 18.192 1.00 96.38 273 ILE A N 1
ATOM 2095 C CA . ILE A 1 273 ? -20.037 -10.617 19.207 1.00 96.38 273 ILE A CA 1
ATOM 2096 C C . ILE A 1 273 ? -21.495 -10.592 18.762 1.00 96.38 273 ILE A C 1
ATOM 2098 O O . ILE A 1 273 ? -21.780 -10.526 17.570 1.00 96.38 273 ILE A O 1
ATOM 2102 N N . GLN A 1 274 ? -22.410 -10.579 19.729 1.00 95.12 274 GLN A N 1
ATOM 2103 C CA . GLN A 1 274 ? -23.818 -10.331 19.444 1.00 95.12 274 GLN A CA 1
ATOM 2104 C C . GLN A 1 274 ? -24.025 -8.835 19.159 1.00 95.12 274 GLN A C 1
ATOM 2106 O O . GLN A 1 274 ? -23.969 -7.996 20.069 1.00 95.12 274 GLN A O 1
ATOM 2111 N N . CYS A 1 275 ? -24.255 -8.500 17.898 1.00 92.12 275 CYS A N 1
ATOM 2112 C CA . CYS A 1 275 ? -24.606 -7.169 17.435 1.00 92.12 275 CYS A CA 1
ATOM 2113 C C . CYS A 1 275 ? -26.074 -6.869 17.762 1.00 92.12 275 CYS A C 1
ATOM 2115 O O . CYS A 1 275 ? -26.937 -7.744 17.733 1.00 92.12 275 CYS A O 1
ATOM 2117 N N . GLY A 1 276 ? -26.379 -5.624 18.126 1.00 90.12 276 GLY A N 1
ATOM 2118 C CA . GLY A 1 276 ? -27.731 -5.290 18.562 1.00 90.12 276 GLY A CA 1
ATOM 2119 C C . GLY A 1 276 ? -27.985 -3.801 18.718 1.00 90.12 276 GLY A C 1
ATOM 2120 O O . GLY A 1 276 ? -27.116 -2.971 18.479 1.00 90.12 276 GLY A O 1
ATOM 2121 N N . TYR A 1 277 ? -29.209 -3.489 19.127 1.00 90.50 277 TYR A N 1
ATOM 2122 C CA . TYR A 1 277 ? -29.686 -2.127 19.398 1.00 90.50 277 TYR A CA 1
ATOM 2123 C C . TYR A 1 277 ? -30.041 -1.924 20.874 1.00 90.50 277 TYR A C 1
ATOM 2125 O O . TYR A 1 277 ? -30.638 -0.918 21.250 1.00 90.50 277 TYR A O 1
ATOM 2133 N N . ASP A 1 278 ? -29.724 -2.910 21.708 1.00 94.44 278 ASP A N 1
ATOM 2134 C CA . ASP A 1 278 ? -29.949 -2.864 23.143 1.00 94.44 278 ASP A CA 1
ATOM 2135 C C . ASP A 1 278 ? -28.867 -2.050 23.868 1.00 94.44 278 ASP A C 1
ATOM 2137 O O . ASP A 1 278 ? -27.774 -1.802 23.353 1.00 94.44 278 ASP A O 1
ATOM 2141 N N . THR A 1 279 ? -29.176 -1.659 25.103 1.00 93.38 279 THR A N 1
ATOM 2142 C CA . THR A 1 279 ? -28.301 -0.843 25.956 1.00 93.38 279 THR A CA 1
ATOM 2143 C C . THR A 1 279 ? -26.989 -1.532 26.323 1.00 93.38 279 THR A C 1
ATOM 2145 O O . THR A 1 279 ? -26.031 -0.849 26.675 1.00 93.38 279 THR A O 1
ATOM 2148 N N . GLU A 1 280 ? -26.916 -2.862 26.210 1.00 96.88 280 GLU A N 1
ATOM 2149 C CA . GLU A 1 280 ? -25.729 -3.649 26.548 1.00 96.88 280 GLU A CA 1
ATOM 2150 C C . GLU A 1 280 ? -24.763 -3.788 25.363 1.00 96.88 280 GLU A C 1
ATOM 2152 O O . GLU A 1 280 ? -23.634 -4.253 25.534 1.00 96.88 280 GLU A O 1
ATOM 2157 N N . PHE A 1 281 ? -25.158 -3.378 24.152 1.00 97.44 281 PHE A N 1
ATOM 2158 C CA . PHE A 1 281 ? -24.307 -3.506 22.971 1.00 97.44 281 PHE A CA 1
ATOM 2159 C C . PHE A 1 281 ? -22.956 -2.771 23.093 1.00 97.44 281 PHE A C 1
ATOM 2161 O O . PHE A 1 281 ? -21.929 -3.399 22.815 1.00 97.44 281 PHE A O 1
ATOM 2168 N N . PRO A 1 282 ? -22.881 -1.516 23.590 1.00 97.81 282 PRO A N 1
ATOM 2169 C CA . PRO A 1 282 ? -21.598 -0.862 23.849 1.00 97.81 282 PRO A CA 1
ATOM 2170 C C . PRO A 1 282 ? -20.715 -1.651 24.824 1.00 97.81 282 PRO A C 1
ATOM 2172 O O . PRO A 1 282 ? -19.520 -1.806 24.580 1.00 97.81 282 PRO A O 1
ATOM 2175 N N . ALA A 1 283 ? -21.296 -2.209 25.892 1.00 98.19 283 ALA A N 1
ATOM 2176 C CA . ALA A 1 283 ? -20.560 -3.013 26.867 1.00 98.19 283 ALA A CA 1
ATOM 2177 C C . ALA A 1 283 ? -19.978 -4.288 26.234 1.00 98.19 283 ALA A C 1
ATOM 2179 O O . ALA A 1 283 ? -18.825 -4.624 26.503 1.00 98.19 283 ALA A O 1
ATOM 2180 N N . ARG A 1 284 ? -20.714 -4.954 25.331 1.00 98.31 284 ARG A N 1
ATOM 2181 C CA . ARG A 1 284 ? -20.193 -6.113 24.581 1.00 98.31 284 ARG A CA 1
ATOM 2182 C C . ARG A 1 284 ? -18.984 -5.749 23.718 1.00 98.31 284 ARG A C 1
ATOM 2184 O O . ARG A 1 284 ? -18.011 -6.502 23.705 1.00 98.31 284 ARG A O 1
ATOM 2191 N N . ILE A 1 285 ? -19.010 -4.587 23.058 1.00 98.56 285 ILE A N 1
ATOM 2192 C CA . ILE A 1 285 ? -17.864 -4.072 22.288 1.00 98.56 285 ILE A CA 1
ATOM 2193 C C . ILE A 1 285 ? -16.661 -3.852 23.216 1.00 98.56 285 ILE A C 1
ATOM 2195 O O . ILE A 1 285 ? -15.573 -4.353 22.939 1.00 98.56 285 ILE A O 1
ATOM 2199 N N . VAL A 1 286 ? -16.852 -3.154 24.341 1.00 98.69 286 VAL A N 1
ATOM 2200 C CA . VAL A 1 286 ? -15.780 -2.869 25.313 1.00 98.69 286 VAL A CA 1
ATOM 2201 C C . VAL A 1 286 ? -15.160 -4.149 25.866 1.00 98.69 286 VAL A C 1
ATOM 2203 O O . VAL A 1 286 ? -13.935 -4.250 25.943 1.00 98.69 286 VAL A O 1
ATOM 2206 N N . SER A 1 287 ? -15.983 -5.133 26.231 1.00 98.50 287 SER A N 1
ATOM 2207 C CA . SER A 1 287 ? -15.510 -6.427 26.723 1.00 98.50 287 SER A CA 1
ATOM 2208 C C . SER A 1 287 ? -14.685 -7.172 25.677 1.00 98.50 287 SER A C 1
ATOM 2210 O O . SER A 1 287 ? -13.608 -7.664 26.005 1.00 98.50 287 SER A O 1
ATOM 2212 N N . ALA A 1 288 ? -15.143 -7.213 24.422 1.00 98.56 288 ALA A N 1
ATOM 2213 C CA . ALA A 1 288 ? -14.421 -7.877 23.338 1.00 98.56 288 ALA A CA 1
ATOM 2214 C C . ALA A 1 288 ? -13.059 -7.223 23.055 1.00 98.56 288 ALA A C 1
ATOM 2216 O O . ALA A 1 288 ? -12.062 -7.926 22.896 1.00 98.56 288 ALA A O 1
ATOM 2217 N N . VAL A 1 289 ? -13.000 -5.886 23.047 1.00 98.56 289 VAL A N 1
ATOM 2218 C CA . VAL A 1 289 ? -11.741 -5.147 22.869 1.00 98.56 289 VAL A CA 1
ATOM 2219 C C . VAL A 1 289 ? -10.784 -5.447 24.015 1.00 98.56 289 VAL A C 1
ATOM 2221 O O . VAL A 1 289 ? -9.671 -5.893 23.764 1.00 98.56 289 VAL A O 1
ATOM 2224 N N . LYS A 1 290 ? -11.220 -5.280 25.271 1.00 98.50 290 LYS A N 1
ATOM 2225 C CA . LYS A 1 290 ? -10.363 -5.515 26.444 1.00 98.50 290 LYS A CA 1
ATOM 2226 C C . LYS A 1 290 ? -9.837 -6.946 26.505 1.00 98.50 290 LYS A C 1
ATOM 2228 O O . LYS A 1 290 ? -8.674 -7.137 26.843 1.00 98.50 290 LYS A O 1
ATOM 2233 N N . GLN A 1 291 ? -10.671 -7.931 26.170 1.00 98.31 291 GLN A N 1
ATOM 2234 C CA . GLN A 1 291 ? -10.250 -9.329 26.104 1.00 98.31 291 GLN A CA 1
ATOM 2235 C C . GLN A 1 291 ? -9.152 -9.518 25.051 1.00 98.31 291 GLN A C 1
ATOM 2237 O O . GLN A 1 291 ? -8.110 -10.092 25.351 1.00 98.31 291 GLN A O 1
ATOM 2242 N N . TYR A 1 292 ? -9.333 -8.967 23.846 1.00 98.50 292 TYR A N 1
ATOM 2243 C CA . TYR A 1 292 ? -8.306 -9.034 22.806 1.00 98.50 292 TYR A CA 1
ATOM 2244 C C . TYR A 1 292 ? -7.004 -8.348 23.232 1.00 98.50 292 TYR A C 1
ATOM 2246 O O . TYR A 1 292 ? -5.934 -8.915 23.043 1.00 98.50 292 TYR A O 1
ATOM 2254 N N . GLU A 1 293 ? -7.076 -7.152 23.827 1.00 97.88 293 GLU A N 1
ATOM 2255 C CA . GLU A 1 293 ? -5.887 -6.433 24.301 1.00 97.88 293 GLU A CA 1
ATOM 2256 C C . GLU A 1 293 ? -5.116 -7.236 25.359 1.00 97.88 293 GLU A C 1
ATOM 2258 O O . GLU A 1 293 ? -3.884 -7.255 25.337 1.00 97.88 293 GLU A O 1
ATOM 2263 N N . GLN A 1 294 ? -5.834 -7.914 26.262 1.00 98.00 294 GLN A N 1
ATOM 2264 C CA . GLN A 1 294 ? -5.252 -8.803 27.270 1.00 98.00 294 GLN A CA 1
ATOM 2265 C C . GLN A 1 294 ? -4.576 -10.020 26.633 1.00 98.00 294 GLN A C 1
ATOM 2267 O O . GLN A 1 294 ? -3.446 -10.343 26.997 1.00 98.00 294 GLN A O 1
ATOM 2272 N N . ASP A 1 295 ? -5.235 -10.660 25.668 1.00 97.81 295 ASP A N 1
ATOM 2273 C CA . ASP A 1 295 ? -4.745 -11.886 25.036 1.00 97.81 295 ASP A CA 1
ATOM 2274 C C . ASP A 1 295 ? -3.578 -11.620 24.071 1.00 97.81 295 ASP A C 1
ATOM 2276 O O . ASP A 1 295 ? -2.624 -12.395 24.000 1.00 97.81 295 ASP A O 1
ATOM 2280 N N . SER A 1 296 ? -3.632 -10.515 23.322 1.00 96.81 296 SER A N 1
ATOM 2281 C CA . SER A 1 296 ? -2.648 -10.190 22.286 1.00 96.81 296 SER A CA 1
ATOM 2282 C C . SER A 1 296 ? -1.521 -9.275 22.773 1.00 96.81 296 SER A C 1
ATOM 2284 O O . SER A 1 296 ? -0.537 -9.090 22.054 1.00 96.81 296 SER A O 1
ATOM 2286 N N . GLY A 1 297 ? -1.687 -8.614 23.923 1.00 97.00 297 GLY A N 1
ATOM 2287 C CA . GLY A 1 297 ? -0.771 -7.585 24.426 1.00 97.00 297 GLY A CA 1
ATOM 2288 C C . GLY A 1 297 ? -0.714 -6.311 23.570 1.00 97.00 297 GLY A C 1
ATOM 2289 O O . GLY A 1 297 ? 0.243 -5.543 23.678 1.00 97.00 297 GLY A O 1
ATOM 2290 N N . ARG A 1 298 ? -1.697 -6.082 22.686 1.00 96.62 298 ARG A N 1
ATOM 2291 C CA . ARG A 1 298 ? -1.752 -4.912 21.792 1.00 96.62 298 ARG A CA 1
ATOM 2292 C C . ARG A 1 298 ? -2.950 -4.050 22.145 1.00 96.62 298 ARG A C 1
ATOM 2294 O O . ARG A 1 298 ? -4.063 -4.552 22.122 1.00 96.62 298 ARG A O 1
ATOM 2301 N N . SER A 1 299 ? -2.729 -2.763 22.385 1.00 96.94 299 SER A N 1
ATOM 2302 C CA . SER A 1 299 ? -3.814 -1.812 22.636 1.00 96.94 299 SER A CA 1
ATOM 2303 C C . SER A 1 299 ? -4.515 -1.376 21.350 1.00 96.94 299 SER A C 1
ATOM 2305 O O . SER A 1 299 ? -3.874 -1.223 20.306 1.00 96.94 299 SER A O 1
ATOM 2307 N N . ALA A 1 300 ? -5.817 -1.130 21.440 1.00 97.81 300 ALA A N 1
ATOM 2308 C CA . ALA A 1 300 ? -6.610 -0.514 20.392 1.00 97.81 300 ALA A CA 1
ATOM 2309 C C . ALA A 1 300 ? -6.170 0.942 20.179 1.00 97.81 300 ALA A C 1
ATOM 2311 O O . ALA A 1 300 ? -6.042 1.721 21.121 1.00 97.81 300 ALA A O 1
ATOM 2312 N N . ASP A 1 301 ? -5.976 1.334 18.923 1.00 98.06 301 ASP A N 1
ATOM 2313 C CA . ASP A 1 301 ? -5.771 2.731 18.537 1.00 98.06 301 ASP A CA 1
ATOM 2314 C C . ASP A 1 301 ? -7.098 3.440 18.210 1.00 98.06 301 ASP A C 1
ATOM 2316 O O . ASP A 1 301 ? -7.128 4.668 18.121 1.00 98.06 301 ASP A O 1
ATOM 2320 N N . GLY A 1 302 ? -8.194 2.695 18.025 1.00 97.62 302 GLY A N 1
ATOM 2321 C CA . GLY A 1 302 ? -9.507 3.266 17.736 1.00 97.62 302 GLY A CA 1
ATOM 2322 C C . GLY A 1 302 ? -10.589 2.236 17.414 1.00 97.62 302 GLY A C 1
ATOM 2323 O O . GLY A 1 302 ? -10.313 1.061 17.157 1.00 97.62 302 GLY A O 1
ATOM 2324 N N . LEU A 1 303 ? -11.832 2.719 17.411 1.00 97.25 303 LEU A N 1
ATOM 2325 C CA . LEU A 1 303 ? -13.022 1.991 16.978 1.00 97.25 303 LEU A CA 1
ATOM 2326 C C . LEU A 1 303 ? -13.629 2.664 15.748 1.00 97.25 303 LEU A C 1
ATOM 2328 O O . LEU A 1 303 ? -13.626 3.889 15.647 1.00 97.25 303 LEU A O 1
ATOM 2332 N N . LEU A 1 304 ? -14.211 1.874 14.851 1.00 93.94 304 LEU A N 1
ATOM 2333 C CA . LEU A 1 304 ? -15.033 2.380 13.759 1.00 93.94 304 LEU A CA 1
ATOM 2334 C C . LEU A 1 304 ? -16.191 1.433 13.433 1.00 93.94 304 LEU A C 1
ATOM 2336 O O . LEU A 1 304 ? -16.192 0.255 13.787 1.00 93.94 304 LEU A O 1
ATOM 2340 N N . THR A 1 305 ? -17.173 1.946 12.706 1.00 91.69 305 THR A N 1
ATOM 2341 C CA . THR A 1 305 ? -18.185 1.141 12.024 1.00 91.69 305 THR A CA 1
ATOM 2342 C C . THR A 1 305 ? -18.552 1.825 10.713 1.00 91.69 305 THR A C 1
ATOM 2344 O O . THR A 1 305 ? -18.451 3.044 10.601 1.00 91.69 305 THR A O 1
ATOM 2347 N N . ALA A 1 306 ? -18.942 1.033 9.717 1.00 86.56 306 ALA A N 1
ATOM 2348 C CA . ALA A 1 306 ? -19.568 1.537 8.496 1.00 86.56 306 ALA A CA 1
ATOM 2349 C C . ALA A 1 306 ? -21.103 1.457 8.572 1.00 86.56 306 ALA A C 1
ATOM 2351 O O . ALA A 1 306 ? -21.790 1.815 7.616 1.00 86.56 306 ALA A O 1
ATOM 2352 N N . TYR A 1 307 ? -21.640 0.961 9.690 1.00 85.94 307 TYR A N 1
ATOM 2353 C CA . TYR A 1 307 ? -23.064 0.775 9.881 1.00 85.94 307 TYR A CA 1
ATOM 2354 C C . TYR A 1 307 ? -23.629 1.939 10.689 1.00 85.94 307 TYR A C 1
ATOM 2356 O O . TYR A 1 307 ? -23.458 2.013 11.905 1.00 85.94 307 TYR A O 1
ATOM 2364 N N . GLU A 1 308 ? -24.309 2.853 9.994 1.00 85.56 308 GLU A N 1
ATOM 2365 C CA . GLU A 1 308 ? -24.798 4.130 10.535 1.00 85.56 308 GLU A CA 1
ATOM 2366 C C . GLU A 1 308 ? -25.558 3.958 11.859 1.00 85.56 308 GLU A C 1
ATOM 2368 O O . GLU A 1 308 ? -25.303 4.658 12.839 1.00 85.56 308 GLU A O 1
ATOM 2373 N N . SER A 1 309 ? -26.418 2.939 11.930 1.00 87.44 309 SER A N 1
ATOM 2374 C CA . SER A 1 309 ? -27.228 2.659 13.118 1.00 87.44 309 SER A CA 1
ATOM 2375 C C . SER A 1 309 ? -26.426 2.219 14.357 1.00 87.44 309 SER A C 1
ATOM 2377 O O . SER A 1 309 ? -26.971 2.200 15.459 1.00 87.44 309 SER A O 1
ATOM 2379 N N . TYR A 1 310 ? -25.131 1.909 14.214 1.00 91.75 310 TYR A N 1
ATOM 2380 C CA . TYR A 1 310 ? -24.223 1.566 15.315 1.00 91.75 310 TYR A CA 1
ATOM 2381 C C . TYR A 1 310 ? -23.296 2.711 15.734 1.00 91.75 310 TYR A C 1
ATOM 2383 O O . TYR A 1 310 ? -22.560 2.549 16.707 1.00 91.75 310 TYR A O 1
ATOM 2391 N N . HIS A 1 311 ? -23.336 3.876 15.077 1.00 92.38 311 HIS A N 1
ATOM 2392 C CA . HIS A 1 311 ? -22.427 4.989 15.386 1.00 92.38 311 HIS A CA 1
ATOM 2393 C C . HIS A 1 311 ? -22.498 5.421 16.858 1.00 92.38 311 HIS A C 1
ATOM 2395 O O . HIS A 1 311 ? -21.460 5.568 17.503 1.00 92.38 311 HIS A O 1
ATOM 2401 N N . VAL A 1 312 ? -23.707 5.550 17.418 1.00 93.25 312 VAL A N 1
ATOM 2402 C CA . VAL A 1 312 ? -23.903 5.923 18.832 1.00 93.25 312 VAL A CA 1
ATOM 2403 C C . VAL A 1 312 ? -23.308 4.866 19.770 1.00 93.25 312 VAL A C 1
ATOM 2405 O O . VAL A 1 312 ? -22.589 5.204 20.711 1.00 93.25 312 VAL A O 1
ATOM 2408 N N . ALA A 1 313 ? -23.550 3.580 19.500 1.00 95.19 313 ALA A N 1
ATOM 2409 C CA . ALA A 1 313 ? -23.042 2.488 20.329 1.00 95.19 313 ALA A CA 1
ATOM 2410 C C . ALA A 1 313 ? -21.508 2.380 20.282 1.00 95.19 313 ALA A C 1
ATOM 2412 O O . ALA A 1 313 ? -20.859 2.231 21.317 1.00 95.19 313 ALA A O 1
ATOM 2413 N N . VAL A 1 314 ? -20.922 2.515 19.090 1.00 96.06 314 VAL A N 1
ATOM 2414 C CA . VAL A 1 314 ? -19.471 2.464 18.863 1.00 96.06 314 VAL A CA 1
ATOM 2415 C C . VAL A 1 314 ? -18.772 3.658 19.505 1.00 96.06 314 VAL A C 1
ATOM 2417 O O . VAL A 1 314 ? -17.764 3.479 20.185 1.00 96.06 314 VAL A O 1
ATOM 2420 N N . ALA A 1 315 ? -19.324 4.863 19.361 1.00 96.19 315 ALA A N 1
ATOM 2421 C CA . ALA A 1 315 ? -18.794 6.054 20.017 1.00 96.19 315 ALA A CA 1
ATOM 2422 C C . ALA A 1 315 ? -18.895 5.953 21.549 1.00 96.19 315 ALA A C 1
ATOM 2424 O O . ALA A 1 315 ? -17.963 6.334 22.256 1.00 96.19 315 ALA A O 1
ATOM 2425 N N . THR A 1 316 ? -19.973 5.355 22.069 1.00 96.81 316 THR A N 1
ATOM 2426 C CA . THR A 1 316 ? -20.135 5.098 23.509 1.00 96.81 316 THR A CA 1
ATOM 2427 C C . THR A 1 316 ? -19.070 4.124 24.016 1.00 96.81 316 THR A C 1
ATOM 2429 O O . THR A 1 316 ? -18.443 4.367 25.047 1.00 96.81 316 THR A O 1
ATOM 2432 N N . ALA A 1 317 ? -18.813 3.040 23.279 1.00 98.00 317 ALA A N 1
ATOM 2433 C CA . ALA A 1 317 ? -17.747 2.095 23.604 1.00 98.00 317 ALA A CA 1
ATOM 2434 C C . ALA A 1 317 ? -16.355 2.752 23.539 1.00 98.00 317 ALA A C 1
ATOM 2436 O O . ALA A 1 317 ? -15.536 2.542 24.432 1.00 98.00 317 ALA A O 1
ATOM 2437 N N . ALA A 1 318 ? -16.098 3.595 22.533 1.00 98.00 318 ALA A N 1
ATOM 2438 C CA . ALA A 1 318 ? -14.840 4.328 22.393 1.00 98.00 318 ALA A CA 1
ATOM 2439 C C . ALA A 1 318 ? -14.602 5.265 23.586 1.00 98.00 318 ALA A C 1
ATOM 2441 O O . ALA A 1 318 ? -13.515 5.251 24.161 1.00 98.00 318 ALA A O 1
ATOM 2442 N N . GLN A 1 319 ? -15.636 5.991 24.025 1.00 97.69 319 GLN A N 1
ATOM 2443 C CA . GLN A 1 319 ? -15.583 6.820 25.230 1.00 97.69 319 GLN A CA 1
ATOM 2444 C C . GLN A 1 319 ? -15.238 5.992 26.478 1.00 97.69 319 GLN A C 1
ATOM 2446 O O . GLN A 1 319 ? -14.374 6.383 27.261 1.00 97.69 319 GLN A O 1
ATOM 2451 N N . GLN A 1 320 ? -15.870 4.826 26.661 1.00 98.00 320 GLN A N 1
ATOM 2452 C CA . GLN A 1 320 ? -15.599 3.930 27.796 1.00 98.00 320 GLN A CA 1
ATOM 2453 C C . GLN A 1 320 ? -14.184 3.326 27.777 1.00 98.00 320 GLN A C 1
ATOM 2455 O O . GLN A 1 320 ? -13.646 2.983 28.831 1.00 98.00 320 GLN A O 1
ATOM 2460 N N . LEU A 1 321 ? -13.584 3.190 26.593 1.00 98.00 321 LEU A N 1
ATOM 2461 C CA . LEU A 1 321 ? -12.207 2.727 26.399 1.00 98.00 321 LEU A CA 1
ATOM 2462 C C . LEU A 1 321 ? -11.175 3.867 26.463 1.00 98.00 321 LEU A C 1
ATOM 2464 O O . LEU A 1 321 ? -9.979 3.596 26.425 1.00 98.00 321 LEU A O 1
ATOM 2468 N N . GLY A 1 322 ? -11.608 5.129 26.558 1.00 97.38 322 GLY A N 1
ATOM 2469 C CA . GLY A 1 322 ? -10.714 6.290 26.495 1.00 97.38 322 GLY A CA 1
ATOM 2470 C C . GLY A 1 322 ? -10.093 6.516 25.110 1.00 97.38 322 GLY A C 1
ATOM 2471 O O . GLY A 1 322 ? -9.037 7.138 25.004 1.00 97.38 322 GLY A O 1
ATOM 2472 N N . LEU A 1 323 ? -10.725 5.998 24.053 1.00 97.56 323 LEU A N 1
ATOM 2473 C CA . LEU A 1 323 ? -10.308 6.172 22.663 1.00 97.56 323 LEU A CA 1
ATOM 2474 C C . LEU A 1 323 ? -10.887 7.466 22.082 1.00 97.56 323 LEU A C 1
ATOM 2476 O O . LEU A 1 323 ? -11.876 8.003 22.578 1.00 97.56 323 LEU A O 1
ATOM 2480 N N . SER A 1 324 ? -10.283 7.964 21.002 1.00 95.12 324 SER A N 1
ATOM 2481 C CA . SER A 1 324 ? -10.829 9.116 20.279 1.00 95.12 324 SER A CA 1
ATOM 2482 C C . SER A 1 324 ? -12.202 8.778 19.697 1.00 95.12 324 SER A C 1
ATOM 2484 O O . SER A 1 324 ? -12.390 7.713 19.109 1.00 95.12 324 SER A O 1
ATOM 2486 N N . HIS A 1 325 ? -13.157 9.688 19.877 1.00 94.06 325 HIS A N 1
ATOM 2487 C CA . HIS A 1 325 ? -14.510 9.558 19.364 1.00 94.06 325 HIS A CA 1
ATOM 2488 C C . HIS A 1 325 ? -15.092 10.937 19.050 1.00 94.06 325 HIS A C 1
ATOM 2490 O O . HIS A 1 325 ? -14.728 11.936 19.673 1.00 94.06 325 HIS A O 1
ATOM 2496 N N . GLU A 1 326 ? -16.027 10.977 18.106 1.00 90.25 326 GLU A N 1
ATOM 2497 C CA . GLU A 1 326 ? -16.841 12.167 17.864 1.00 90.25 326 GLU A CA 1
ATOM 2498 C C . GLU A 1 326 ? -17.869 12.366 18.994 1.00 90.25 326 GLU A C 1
ATOM 2500 O O . GLU A 1 326 ? -18.203 11.406 19.705 1.00 90.25 326 GLU A O 1
ATOM 2505 N N . PRO A 1 327 ? -18.396 13.587 19.191 1.00 90.12 327 PRO A N 1
ATOM 2506 C CA . PRO A 1 327 ? -19.430 13.838 20.189 1.00 90.12 327 PRO A CA 1
ATOM 2507 C C . PRO A 1 327 ? -20.663 12.954 19.961 1.00 90.12 327 PRO A C 1
ATOM 2509 O O . PRO A 1 327 ? -21.224 12.937 18.867 1.00 90.12 327 PRO A O 1
ATOM 2512 N N . LEU A 1 328 ? -21.134 12.266 21.008 1.00 88.69 328 LEU A N 1
ATOM 2513 C CA . LEU A 1 328 ? -22.320 11.398 20.928 1.00 88.69 328 LEU A CA 1
ATOM 2514 C C . LEU A 1 328 ? -23.552 12.142 20.399 1.00 88.69 328 LEU A C 1
ATOM 2516 O O . LEU A 1 328 ? -24.267 11.625 19.544 1.00 88.69 328 LEU A O 1
ATOM 2520 N N . SER A 1 329 ? -23.737 13.390 20.836 1.00 88.38 329 SER A N 1
ATOM 2521 C CA . SER A 1 329 ? -24.835 14.250 20.392 1.00 88.38 329 SER A CA 1
ATOM 2522 C C . SER A 1 329 ? -24.837 14.493 18.881 1.00 88.38 329 SER A C 1
ATOM 2524 O O . SER A 1 329 ? -25.905 14.648 18.295 1.00 88.38 329 SER A O 1
ATOM 2526 N N . ALA A 1 330 ? -23.669 14.496 18.227 1.00 87.94 330 ALA A N 1
ATOM 2527 C CA . ALA A 1 330 ? -23.589 14.650 16.778 1.00 87.94 330 ALA A CA 1
ATOM 2528 C C . ALA A 1 330 ? -24.209 13.441 16.064 1.00 87.94 330 ALA A C 1
ATOM 2530 O O . ALA A 1 330 ? -24.994 13.613 15.133 1.00 87.94 330 ALA A O 1
ATOM 2531 N N . TYR A 1 331 ? -23.928 12.223 16.538 1.00 87.06 331 TYR A N 1
ATOM 2532 C CA . TYR A 1 331 ? -24.538 11.014 15.985 1.00 87.06 331 TYR A CA 1
ATOM 2533 C C . TYR A 1 331 ? -26.023 10.898 16.325 1.00 87.06 331 TYR A C 1
ATOM 2535 O O . TYR A 1 331 ? -26.802 10.481 15.473 1.00 87.06 331 TYR A O 1
ATOM 2543 N N . GLU A 1 332 ? -26.447 11.312 17.518 1.00 83.62 332 GLU A N 1
ATOM 2544 C CA . GLU A 1 332 ? -27.868 11.327 17.891 1.00 83.62 332 GLU A CA 1
ATOM 2545 C C . GLU A 1 332 ? -28.706 12.267 17.015 1.00 83.62 332 GLU A C 1
ATOM 2547 O O . GLU A 1 332 ? -29.871 11.981 16.757 1.00 83.62 332 GLU A O 1
ATOM 2552 N N . VAL A 1 333 ? -28.133 13.389 16.567 1.00 83.88 333 VAL A N 1
ATOM 2553 C CA . VAL A 1 333 ? -28.790 14.314 15.630 1.00 83.88 333 VAL A CA 1
ATOM 2554 C C . VAL A 1 333 ? -28.752 13.769 14.203 1.00 83.88 333 VAL A C 1
ATOM 2556 O O . VAL A 1 333 ? -29.760 13.823 13.503 1.00 83.88 333 VAL A O 1
ATOM 2559 N N . ALA A 1 334 ? -27.610 13.227 13.770 1.00 83.19 334 ALA A N 1
ATOM 2560 C CA . ALA A 1 334 ? -27.432 12.740 12.403 1.00 83.19 334 ALA A CA 1
ATOM 2561 C C . ALA A 1 334 ? -28.269 11.488 12.090 1.00 83.19 334 ALA A C 1
ATOM 2563 O O . ALA A 1 334 ? -28.711 11.314 10.960 1.00 83.19 334 ALA A O 1
ATOM 2564 N N . THR A 1 335 ? -28.501 10.626 13.083 1.00 78.00 335 THR A N 1
ATOM 2565 C CA . THR A 1 335 ? -29.243 9.363 12.908 1.00 78.00 335 THR A CA 1
ATOM 2566 C C . THR A 1 335 ? -30.752 9.495 13.153 1.00 78.00 335 THR A C 1
ATOM 2568 O O . THR A 1 335 ? -31.504 8.554 12.891 1.00 78.00 335 THR A O 1
ATOM 2571 N N . ASP A 1 336 ? -31.220 10.663 13.607 1.00 77.44 336 ASP A N 1
ATOM 2572 C CA . ASP A 1 336 ? -32.632 10.964 13.856 1.00 77.44 336 ASP A CA 1
ATOM 2573 C C . ASP A 1 336 ? -33.139 12.026 12.873 1.00 77.44 336 ASP A C 1
ATOM 2575 O O . ASP A 1 336 ? -32.908 13.222 13.046 1.00 77.44 336 ASP A O 1
ATOM 2579 N N . LYS A 1 337 ? -33.911 11.589 11.871 1.00 77.12 337 LYS A N 1
ATOM 2580 C CA . LYS A 1 337 ? -34.481 12.460 10.827 1.00 77.12 337 LYS A CA 1
ATOM 2581 C C . LYS A 1 337 ? -35.377 13.581 11.358 1.00 77.12 337 LYS A C 1
ATOM 2583 O O . LYS A 1 337 ? -35.675 14.502 10.610 1.00 77.12 337 LYS A O 1
ATOM 2588 N N . PHE A 1 338 ? -35.864 13.494 12.596 1.00 79.31 338 PHE A N 1
ATOM 2589 C CA . PHE A 1 338 ? -36.650 14.570 13.205 1.00 79.31 338 PHE A CA 1
ATOM 2590 C C . PHE A 1 338 ? -35.776 15.659 13.837 1.00 79.31 338 PHE A C 1
ATOM 2592 O O . PHE A 1 338 ? -36.293 16.714 14.203 1.00 79.31 338 PHE A O 1
ATOM 2599 N N . LYS A 1 339 ? -34.472 15.404 13.985 1.00 71.38 339 LYS A N 1
ATOM 2600 C CA . LYS A 1 339 ? -33.485 16.330 14.549 1.00 71.38 339 LYS A CA 1
ATOM 2601 C C . LYS A 1 339 ? -32.525 16.908 13.506 1.00 71.38 339 LYS A C 1
ATOM 2603 O O . LYS A 1 339 ? -31.882 17.909 13.819 1.00 71.38 339 LYS A O 1
ATOM 2608 N N . THR A 1 340 ? -32.400 16.276 12.337 1.00 58.66 340 THR A N 1
ATOM 2609 C CA . THR A 1 340 ? -31.545 16.725 11.222 1.00 58.66 340 THR A CA 1
ATOM 2610 C C . THR A 1 340 ? -32.220 17.798 10.373 1.00 58.66 340 THR A C 1
ATOM 2612 O O . THR A 1 340 ? -31.521 18.764 9.996 1.00 58.66 340 THR A O 1
#

Sequence (340 aa):
MSRTAQIVCREEGDSHGERESRWKITWSIAAHKPQFYQLANITIEAITNAGAADELLADVGALTTSLGISISLEDPEQTGTAERGALAEGVIGRRSLGFLVDILQRTTTTHAPQAITLIAPRGHGNIMRADIVSKRMHDVDNVEATATLAEPLQLYTDESWTASTSLSTLFRTAAGAIRLSPLSVVSITDAWTALERELEKRLSLPLLLTGLKRRLLFMVEGGLGFPFGGACSWQLYETAKSLGIDLVVLAEEGHALKQQPEFGHWYHHFIPIQCGYDTEFPARIVSAVKQYEQDSGRSADGLLTAYESYHVAVATAAQQLGLSHEPLSAYEVATDKFKT

pLDDT: mean 85.09, std 15.88, range [34.94, 98.69]

InterPro domains:
  IPR041472 BL00235/CARNS1, N-terminal [PF18130] (237-323)

Foldseek 3Di:
DKFKKKKWKWFDDPPDDIDIWIKIKIKDWDPDDAPWKTKMKMKIATPDDPPPLPPPQPCLVVVLPDDGIWIWIGGPVDPDDTPTCLLPCVQLNPQLNVVVSVQVNVCSVVVDMWMKMFMATAAWAFFQFLCLVVVLCPPPAQFDDKTQQDFARDTDHRDDDDRPDDPSNRSNRTSMMTIGDDDPDDDSVVSVVSVVVSCCVRVNDHRGDHPQDAAEEEEEAQDPDPPHRPDPSLVVLSRCRRRNYAYEYEHAPPRPCNVDPVNVVSHNYYDHDDDDDDPCNLVRVLVRQVVCCVVVVDHHQAYYYPDLSCLLSRQSNCVVSVHDHDDSVVSVQVVDPVND

Radius of gyration: 24.66 Å; chains: 1; bounding box: 69×51×64 Å

Secondary structure (DSSP, 8-state):
-EEEEEEEEEE--TTT--EEEEEEEEEEE-S---SSEEEEEEEEEE---TT-SSSTTSGGGGGGTSS-EEEEEE-TTSTT--EETTTSHHHH-HHHHHHHHHHHHHHHHH-S-EEEEEEEE-SSEEES-TTHHHHHTTT-TTEEEEEE-SPTT-EE------TT--HHHHHHH-SEEEEEPP-SSS-HHHHHHHHHHHHHHHS-S--EESS---EEEEEES--SSTTTSS-TTHHHHHHHHHTTEEEEEEE-TT-HHHH-GGGTTT-SEEEE----SSTTHHHHHHHHHHHHHHHH-----EEEES-GGGHHHHHHHHHHHT-----HHHHHHHT-TTT-

Organism: Pyrenophora teres f. teres (strain 0-1) (NCBI:txid861557)